Protein AF-A0A0Q9Y735-F1 (afdb_monomer_lite)

Foldseek 3Di:
DVVVVVVVVVVVVVVVVVVVVVVVVVVVVVVVVVQVVLVVVLVVLVPDDPPVVVSLVVCCVVFQQPQRHPAPDGSVRQVVLVADSNDQQRAPLPAGPCCCVPPQVANSNHQQRCPQPAGLVLCVVVVHRSNHHDDLVPQDWDWDDDPVQQKIDIDSRSCCVPPKDKDFDDDPVVCVLFVFQGTWIWIPPDFFKMKHFGDPPDPPQQQKFKWFQDVVVNATDTQPDWHDDDGIIIGTDGDGTTITIHRVVSRVQSVPWDWDKDDDDPVCCVPPNDQIEIEIEREDQAWDPDWDWDWDQDPPRGIYIYIYIYHHPVRVVVVVVVVVVVCVVPVPPPDDDDDPDPDDDD

Organism: NCBI:txid217031

Radius of gyration: 30.11 Å; chains: 1; bounding box: 88×63×69 Å

Sequence (346 aa):
MKKFLRVVGKIIFILFTVFVASSLLIVGGIWGYQKYKDYKLEKYLKALPEDPTISTDMTVKLHGDEKIGGQKMTIQEKVDAGLNPYVADTSGNGISDWDALHTYHTDPKKFSTADDGISDLAKIKEGLDPTKPLDKDAIEEFSIEDEKLDVAIHTNDLNAKYHSFIESYQQDELEAIYEPVREPVQFFNYTGEVELKLPEKVKNKKKLKAFYFDFDKEDFVEIKKQRVEDDAIFATINDSFPVFILDPNTYEKIEKYYYFRVSGFQFSRAVAGFDHKVFIFKRAWRDSDNFVEDKYEDEEYGITELSIGTIGPISAAFLDGVYALLDKIFAPLDGTEWNFTCSCLA

pLDDT: mean 73.53, std 20.87, range [25.62, 97.5]

Secondary structure (DSSP, 8-state):
-HHHHHHHHHHHHHHHHHHHHHHHHHHHHHHHHHHHHHHHHHHHHHTS-S-HHHHHHHHHHHHTT---TT-SS-HHHHHHTT--TT-S-SSSSS--HHHIIIII---TT-SSTTSSSS-HHHHHHTT--TTS---GGGSPPEEEEETTTTEEEEES-HHHHHH-EEEE---HHHHHHH--SS--EEEES--EEEEEEPPTT-TTGGG-EEEEEETTTTEEEE-SSEEEETTEEEEEE-SSPEEEEE-HHHHTTGGGEEEEEE---TTTHHHH--S-EEEEEEE-SS--S--EEEEEEETTTEEEEEEEEEE-HHHHHHHHHHHHHHHHHS---TT-----------

Structure (mmCIF, N/CA/C/O backbone):
data_AF-A0A0Q9Y735-F1
#
_entry.id   AF-A0A0Q9Y735-F1
#
loop_
_atom_site.group_PDB
_atom_site.id
_atom_site.type_symbol
_atom_site.label_atom_id
_atom_site.label_alt_id
_atom_site.label_comp_id
_atom_site.label_asym_id
_atom_site.label_entity_id
_atom_site.label_seq_id
_atom_site.pdbx_PDB_ins_code
_atom_site.Cartn_x
_atom_site.Cartn_y
_atom_site.Cartn_z
_atom_site.occupancy
_atom_site.B_iso_or_equiv
_atom_site.auth_seq_id
_atom_site.auth_comp_id
_atom_site.auth_asym_id
_atom_site.auth_atom_id
_atom_site.pdbx_PDB_model_num
ATOM 1 N N . MET A 1 1 ? 65.714 -12.355 15.220 1.00 60.28 1 MET A N 1
ATOM 2 C CA . MET A 1 1 ? 65.020 -12.810 13.992 1.00 60.28 1 MET A CA 1
ATOM 3 C C . MET A 1 1 ? 63.508 -13.009 14.185 1.00 60.28 1 MET A C 1
ATOM 5 O O . MET A 1 1 ? 62.763 -12.190 13.671 1.00 60.28 1 MET A O 1
ATOM 9 N N . LYS A 1 2 ? 63.013 -13.967 14.995 1.00 60.72 2 LYS A N 1
ATOM 10 C CA . LYS A 1 2 ? 61.552 -14.173 15.215 1.00 60.72 2 LYS A CA 1
ATOM 11 C C . LYS A 1 2 ? 60.788 -12.937 15.740 1.00 60.72 2 LYS A C 1
ATOM 13 O O . LYS A 1 2 ? 59.679 -12.670 15.296 1.00 60.72 2 LYS A O 1
ATOM 18 N N . LYS A 1 3 ? 61.391 -12.155 16.648 1.00 67.00 3 LYS A N 1
ATOM 19 C CA . LYS A 1 3 ? 60.803 -10.904 17.179 1.00 67.00 3 LYS A CA 1
ATOM 20 C C . LYS A 1 3 ? 60.707 -9.799 16.113 1.00 67.00 3 LYS A C 1
ATOM 22 O O . LYS A 1 3 ? 59.726 -9.073 16.088 1.00 67.00 3 LYS A O 1
ATOM 27 N N . PHE A 1 4 ? 61.685 -9.733 15.206 1.00 72.69 4 PHE A N 1
ATOM 28 C CA . PHE A 1 4 ? 61.724 -8.784 14.089 1.00 72.69 4 PHE A CA 1
ATOM 29 C C . PHE A 1 4 ? 60.668 -9.121 13.026 1.00 72.69 4 PHE A C 1
ATOM 31 O O . PHE A 1 4 ? 59.855 -8.267 12.694 1.00 72.69 4 PHE A O 1
ATOM 38 N N . LEU A 1 5 ? 60.581 -10.388 12.598 1.00 66.00 5 LEU A N 1
ATOM 39 C CA . LEU A 1 5 ? 59.534 -10.855 11.676 1.00 66.00 5 LEU A CA 1
ATOM 40 C C . LEU A 1 5 ? 58.114 -10.600 12.210 1.00 66.00 5 LEU A C 1
ATOM 42 O O . LEU A 1 5 ? 57.227 -10.236 11.447 1.00 66.00 5 LEU A O 1
ATOM 46 N N . ARG A 1 6 ? 57.896 -10.733 13.526 1.00 71.31 6 ARG A N 1
ATOM 47 C CA . ARG A 1 6 ? 56.590 -10.468 14.150 1.00 71.31 6 ARG A CA 1
ATOM 48 C C . ARG A 1 6 ? 56.224 -8.976 14.162 1.00 71.31 6 ARG A C 1
ATOM 50 O O . ARG A 1 6 ? 55.047 -8.648 14.070 1.00 71.31 6 ARG A O 1
ATOM 57 N N . VAL A 1 7 ? 57.208 -8.080 14.269 1.00 73.19 7 VAL A N 1
ATOM 58 C CA . VAL A 1 7 ? 56.992 -6.623 14.187 1.00 73.19 7 VAL A CA 1
ATOM 59 C C . VAL A 1 7 ? 56.722 -6.202 12.743 1.00 73.19 7 VAL A C 1
ATOM 61 O O . VAL A 1 7 ? 55.746 -5.503 12.493 1.00 73.19 7 VAL A O 1
ATOM 64 N N . VAL A 1 8 ? 57.513 -6.700 11.789 1.00 75.25 8 VAL A N 1
ATOM 65 C CA . VAL A 1 8 ? 57.314 -6.436 10.355 1.00 75.25 8 VAL A CA 1
ATOM 66 C C . VAL A 1 8 ? 55.953 -6.955 9.882 1.00 75.25 8 VAL A C 1
ATOM 68 O O . VAL A 1 8 ? 55.227 -6.228 9.214 1.00 75.25 8 VAL A O 1
ATOM 71 N N . GLY A 1 9 ? 55.547 -8.157 10.305 1.00 75.38 9 GLY A N 1
ATOM 72 C CA . GLY A 1 9 ? 54.224 -8.704 9.988 1.00 75.38 9 GLY A CA 1
ATOM 73 C C . GLY A 1 9 ? 53.065 -7.846 10.510 1.00 75.38 9 GLY A C 1
ATOM 74 O O . GLY A 1 9 ? 52.084 -7.658 9.797 1.00 75.38 9 GLY A O 1
ATOM 75 N N . LYS A 1 10 ? 53.187 -7.257 11.711 1.00 78.81 10 LYS A N 1
ATOM 76 C CA . LYS A 1 10 ? 52.184 -6.313 12.238 1.00 78.81 10 LYS A CA 1
ATOM 77 C C . LYS A 1 10 ? 52.121 -5.018 11.428 1.00 78.81 10 LYS A C 1
ATOM 79 O O . LYS A 1 10 ? 51.028 -4.534 11.173 1.00 78.81 10 LYS A O 1
ATOM 84 N N . ILE A 1 11 ? 53.267 -4.477 11.013 1.00 76.12 11 ILE A N 1
ATOM 85 C CA . ILE A 1 11 ? 53.323 -3.258 10.192 1.00 76.12 11 ILE A CA 1
ATOM 86 C C . ILE A 1 11 ? 52.683 -3.504 8.821 1.00 76.12 11 ILE A C 1
ATOM 88 O O . ILE A 1 11 ? 51.867 -2.700 8.384 1.00 76.12 11 ILE A O 1
ATOM 92 N N . ILE A 1 12 ? 52.990 -4.633 8.175 1.00 77.75 12 ILE A N 1
ATOM 93 C CA . ILE A 1 12 ? 52.383 -5.013 6.889 1.00 77.75 12 ILE A CA 1
ATOM 94 C C . ILE A 1 12 ? 50.872 -5.209 7.040 1.00 77.75 12 ILE A C 1
ATOM 96 O O . ILE A 1 12 ? 50.119 -4.728 6.201 1.00 77.75 12 ILE A O 1
ATOM 100 N N . PHE A 1 13 ? 50.417 -5.860 8.115 1.00 78.62 13 PHE A N 1
ATOM 101 C CA . PHE A 1 13 ? 48.987 -6.023 8.381 1.00 78.62 13 PHE A CA 1
ATOM 102 C C . PHE A 1 13 ? 48.282 -4.673 8.560 1.00 78.62 13 PHE A C 1
ATOM 104 O O . PHE A 1 13 ? 47.245 -4.448 7.946 1.00 78.62 13 PHE A O 1
ATOM 111 N N . ILE A 1 14 ? 48.872 -3.747 9.324 1.00 78.31 14 ILE A N 1
ATOM 112 C CA . ILE A 1 14 ? 48.328 -2.392 9.500 1.00 78.31 14 ILE A CA 1
ATOM 113 C C . ILE A 1 14 ? 48.271 -1.654 8.156 1.00 78.31 14 ILE A C 1
ATOM 115 O O . ILE A 1 14 ? 47.224 -1.118 7.798 1.00 78.31 14 ILE A O 1
ATOM 119 N N . LEU A 1 15 ? 49.353 -1.676 7.371 1.00 75.38 15 LEU A N 1
ATOM 120 C CA . LEU A 1 15 ? 49.383 -1.057 6.042 1.00 75.38 15 LEU A CA 1
ATOM 121 C C . LEU A 1 15 ? 48.336 -1.662 5.100 1.00 75.38 15 LEU A C 1
ATOM 123 O O . LEU A 1 15 ? 47.671 -0.920 4.383 1.00 75.38 15 LEU A O 1
ATOM 127 N N . PHE A 1 16 ? 48.137 -2.980 5.141 1.00 81.69 16 PHE A N 1
ATOM 128 C CA . PHE A 1 16 ? 47.098 -3.655 4.368 1.00 81.69 16 PHE A CA 1
ATOM 129 C C . PHE A 1 16 ? 45.696 -3.233 4.817 1.00 81.69 16 PHE A C 1
ATOM 131 O O . PHE A 1 16 ? 44.870 -2.893 3.977 1.00 81.69 16 PHE A O 1
ATOM 138 N N . THR A 1 17 ? 45.427 -3.164 6.126 1.00 81.25 17 THR A N 1
ATOM 139 C CA . THR A 1 17 ? 44.126 -2.691 6.632 1.00 81.25 17 THR A CA 1
ATOM 140 C C . THR A 1 17 ? 43.842 -1.239 6.251 1.00 81.25 17 THR A C 1
ATOM 142 O O . THR A 1 17 ? 42.726 -0.930 5.845 1.00 81.25 17 THR A O 1
ATOM 145 N N . VAL A 1 18 ? 44.851 -0.361 6.296 1.00 81.12 18 VAL A N 1
ATOM 146 C CA . VAL A 1 18 ? 44.727 1.035 5.850 1.00 81.12 18 VAL A CA 1
ATOM 147 C C . VAL A 1 18 ? 44.498 1.104 4.341 1.00 81.12 18 VAL A C 1
ATOM 149 O O . VAL A 1 18 ? 43.654 1.867 3.888 1.00 81.12 18 VAL A O 1
ATOM 152 N N . PHE A 1 19 ? 45.195 0.283 3.553 1.00 84.25 19 PHE A N 1
ATOM 153 C CA . PHE A 1 19 ? 44.998 0.213 2.106 1.00 84.25 19 PHE A CA 1
ATOM 154 C C . PHE A 1 19 ? 43.587 -0.265 1.733 1.00 84.25 19 PHE A C 1
ATOM 156 O O . PHE A 1 19 ? 42.948 0.334 0.868 1.00 84.25 19 PHE A O 1
ATOM 163 N N . VAL A 1 20 ? 43.074 -1.299 2.408 1.00 84.62 20 VAL A N 1
ATOM 164 C CA . VAL A 1 20 ? 41.703 -1.796 2.215 1.00 84.62 20 VAL A CA 1
ATOM 165 C C . VAL A 1 20 ? 40.682 -0.730 2.616 1.00 84.62 20 VAL A C 1
ATOM 167 O O . VAL A 1 20 ? 39.765 -0.462 1.845 1.00 84.62 20 VAL A O 1
ATOM 170 N N . ALA A 1 21 ? 40.865 -0.064 3.761 1.00 77.75 21 ALA A N 1
ATOM 171 C CA . ALA A 1 21 ? 39.979 1.012 4.206 1.00 77.75 21 ALA A CA 1
ATOM 172 C C . ALA A 1 21 ? 39.958 2.193 3.217 1.00 77.75 21 ALA A C 1
ATOM 174 O O . ALA A 1 21 ? 38.886 2.647 2.824 1.00 77.75 21 ALA A O 1
ATOM 175 N N . SER A 1 22 ? 41.125 2.641 2.746 1.00 76.88 22 SER A N 1
ATOM 176 C CA . SER A 1 22 ? 41.231 3.698 1.732 1.00 76.88 22 SER A CA 1
ATOM 177 C C . SER A 1 22 ? 40.606 3.287 0.398 1.00 76.88 22 SER A C 1
ATOM 179 O O . SER A 1 22 ? 39.926 4.091 -0.231 1.00 76.88 22 SER A O 1
ATOM 181 N N . SER A 1 23 ? 40.782 2.032 -0.022 1.00 80.69 23 SER A N 1
ATOM 182 C CA . SER A 1 23 ? 40.175 1.514 -1.255 1.00 80.69 23 SER A CA 1
ATOM 183 C C . SER A 1 23 ? 38.648 1.481 -1.159 1.00 80.69 23 SER A C 1
ATOM 185 O O . SER A 1 23 ? 37.971 1.900 -2.093 1.00 80.69 23 SER A O 1
ATOM 187 N N . LEU A 1 24 ? 38.098 1.055 -0.017 1.00 81.31 24 LEU A N 1
ATOM 188 C CA . LEU A 1 24 ? 36.654 1.071 0.234 1.00 81.31 24 LEU A CA 1
ATOM 189 C C . LEU A 1 24 ? 36.086 2.496 0.240 1.00 81.31 24 LEU A C 1
ATOM 191 O O . LEU A 1 24 ? 35.024 2.721 -0.334 1.00 81.31 24 LEU A O 1
ATOM 195 N N . LEU A 1 25 ? 36.804 3.465 0.818 1.00 77.44 25 LEU A N 1
ATOM 196 C CA . LEU A 1 25 ? 36.408 4.877 0.782 1.00 77.44 25 LEU A CA 1
ATOM 197 C C . LEU A 1 25 ? 36.407 5.445 -0.642 1.00 77.44 25 LEU A C 1
ATOM 199 O O . LEU A 1 25 ? 35.491 6.179 -1.002 1.00 77.44 25 LEU A O 1
ATOM 203 N N . ILE A 1 26 ? 37.394 5.086 -1.469 1.00 79.56 26 ILE A N 1
ATOM 204 C CA . ILE A 1 26 ? 37.458 5.521 -2.872 1.00 79.56 26 ILE A CA 1
ATOM 205 C C . ILE A 1 26 ? 36.304 4.916 -3.677 1.00 79.56 26 ILE A C 1
ATOM 207 O O . ILE A 1 26 ? 35.612 5.641 -4.387 1.00 79.56 26 ILE A O 1
ATOM 211 N N . VAL A 1 27 ? 36.059 3.610 -3.545 1.00 78.12 27 VAL A N 1
ATOM 212 C CA . VAL A 1 27 ? 34.952 2.932 -4.239 1.00 78.12 27 VAL A CA 1
ATOM 213 C C . VAL A 1 27 ? 33.602 3.497 -3.790 1.00 78.12 27 VAL A C 1
ATOM 215 O O . VAL A 1 27 ? 32.768 3.820 -4.634 1.00 78.12 27 VAL A O 1
ATOM 218 N N . GLY A 1 28 ? 33.410 3.697 -2.483 1.00 77.31 28 GLY A N 1
ATOM 219 C CA . GLY A 1 28 ? 32.212 4.337 -1.936 1.00 77.31 28 GLY A CA 1
ATOM 220 C C . GLY A 1 28 ? 32.032 5.774 -2.431 1.00 77.31 28 GLY A C 1
ATOM 221 O O . GLY A 1 28 ? 30.919 6.169 -2.769 1.00 77.31 28 GLY A O 1
ATOM 222 N N . GLY A 1 29 ? 33.123 6.536 -2.552 1.00 79.75 29 GLY A N 1
ATOM 223 C CA . GLY A 1 29 ? 33.117 7.894 -3.097 1.00 79.75 29 GLY A CA 1
ATOM 224 C C . GLY A 1 29 ? 32.738 7.947 -4.578 1.00 79.75 29 GLY A C 1
ATOM 225 O O . GLY A 1 29 ? 31.918 8.776 -4.962 1.00 79.75 29 GLY A O 1
ATOM 226 N N . ILE A 1 30 ? 33.273 7.041 -5.403 1.00 79.44 30 ILE A N 1
ATOM 227 C CA . ILE A 1 30 ? 32.915 6.931 -6.828 1.00 79.44 30 ILE A CA 1
ATOM 228 C C . ILE A 1 30 ? 31.435 6.562 -6.972 1.00 79.44 30 ILE A C 1
ATOM 230 O O . ILE A 1 30 ? 30.708 7.214 -7.721 1.00 79.44 30 ILE A O 1
ATOM 234 N N . TRP A 1 31 ? 30.973 5.562 -6.217 1.00 74.69 31 TRP A N 1
ATOM 235 C CA . TRP A 1 31 ? 29.586 5.104 -6.272 1.00 74.69 31 TRP A CA 1
ATOM 236 C C . TRP A 1 31 ? 28.601 6.180 -5.792 1.00 74.69 31 TRP A C 1
ATOM 238 O O . TRP A 1 31 ? 27.601 6.454 -6.455 1.00 74.69 31 TRP A O 1
ATOM 248 N N . GLY A 1 32 ? 28.922 6.861 -4.688 1.00 74.50 32 GLY A N 1
ATOM 249 C CA . GLY A 1 32 ? 28.133 7.979 -4.172 1.00 74.50 32 GLY A CA 1
ATOM 250 C C . GLY A 1 32 ? 28.102 9.177 -5.122 1.00 74.50 32 GLY A C 1
ATOM 251 O O . GLY A 1 32 ? 27.049 9.784 -5.314 1.00 74.50 32 GLY A O 1
ATOM 252 N N . TYR A 1 33 ? 29.226 9.492 -5.771 1.00 75.62 33 TYR A N 1
ATOM 253 C CA . TYR A 1 33 ? 29.295 10.564 -6.764 1.00 75.62 33 TYR A CA 1
ATOM 254 C C . TYR A 1 33 ? 28.440 10.264 -7.998 1.00 75.62 33 TYR A C 1
ATOM 256 O O . TYR A 1 33 ? 27.746 11.151 -8.494 1.00 75.62 33 TYR A O 1
ATOM 264 N N . GLN A 1 34 ? 28.447 9.016 -8.469 1.00 75.50 34 GLN A N 1
ATOM 265 C CA . GLN A 1 34 ? 27.619 8.604 -9.597 1.00 75.50 34 GLN A CA 1
ATOM 266 C C . GLN A 1 34 ? 26.129 8.716 -9.253 1.00 75.50 34 GLN A C 1
ATOM 268 O O . GLN A 1 34 ? 25.398 9.412 -9.951 1.00 75.50 34 GLN A O 1
ATOM 273 N N . LYS A 1 35 ? 25.723 8.208 -8.082 1.00 77.94 35 LYS A N 1
ATOM 274 C CA . LYS A 1 35 ? 24.350 8.353 -7.575 1.00 77.94 35 LYS A CA 1
ATOM 275 C C . LYS A 1 35 ? 23.916 9.821 -7.438 1.00 77.94 35 LYS A C 1
ATOM 277 O O . LYS A 1 35 ? 22.778 10.162 -7.745 1.00 77.94 35 LYS A O 1
ATOM 282 N N . TYR A 1 36 ? 24.819 10.703 -7.002 1.00 76.19 36 TYR A N 1
ATOM 283 C CA . TYR A 1 36 ? 24.553 12.142 -6.922 1.00 76.19 36 TYR A CA 1
ATOM 284 C C . TYR A 1 36 ? 24.338 12.780 -8.302 1.00 76.19 36 TYR A C 1
ATOM 286 O O . TYR A 1 36 ? 23.446 13.618 -8.458 1.00 76.19 36 TYR A O 1
ATOM 294 N N . LYS A 1 37 ? 25.138 12.399 -9.307 1.00 78.06 37 LYS A N 1
ATOM 295 C CA . LYS A 1 37 ? 24.962 12.890 -10.680 1.00 78.06 37 LYS A CA 1
ATOM 296 C C . LYS A 1 37 ? 23.617 12.464 -11.254 1.00 78.06 37 LYS A C 1
ATOM 298 O O . LYS A 1 37 ? 22.926 13.317 -11.806 1.00 78.06 37 LYS A O 1
ATOM 303 N N . ASP A 1 38 ? 23.241 11.205 -11.063 1.00 74.88 38 ASP A N 1
ATOM 304 C CA . ASP A 1 38 ? 21.985 10.673 -11.587 1.00 74.88 38 ASP A CA 1
ATOM 305 C C . ASP A 1 38 ? 20.775 11.365 -10.939 1.00 74.88 38 ASP A C 1
ATOM 307 O O . ASP A 1 38 ? 19.860 11.798 -11.635 1.00 74.88 38 ASP A O 1
ATOM 311 N N . TYR A 1 39 ? 20.821 11.584 -9.619 1.00 76.56 39 TYR A N 1
ATOM 312 C CA . TYR A 1 39 ? 19.806 12.361 -8.895 1.00 76.56 39 TYR A CA 1
ATOM 313 C C . TYR A 1 39 ? 19.687 13.801 -9.417 1.00 76.56 39 TYR A C 1
ATOM 315 O O . TYR A 1 39 ? 18.590 14.334 -9.595 1.00 76.56 39 TYR A O 1
ATOM 323 N N . LYS A 1 40 ? 20.824 14.459 -9.675 1.00 78.75 40 LYS A N 1
ATOM 324 C CA . LYS A 1 40 ? 20.834 15.831 -10.196 1.00 78.75 40 LYS A CA 1
ATOM 325 C C . LYS A 1 40 ? 20.264 15.901 -11.615 1.00 78.75 40 LYS A C 1
ATOM 327 O O . LYS A 1 40 ? 19.561 16.863 -11.921 1.00 78.75 40 LYS A O 1
ATOM 332 N N . LEU A 1 41 ? 20.564 14.907 -12.452 1.00 78.56 41 LEU A N 1
ATOM 333 C CA . LEU A 1 41 ? 20.017 14.782 -13.802 1.00 78.56 41 LEU A CA 1
ATOM 334 C C . LEU A 1 41 ? 18.496 14.608 -13.754 1.00 78.56 41 LEU A C 1
ATOM 336 O O . LEU A 1 41 ? 17.778 15.371 -14.389 1.00 78.56 41 LEU A O 1
ATOM 340 N N . GLU A 1 42 ? 18.002 13.684 -12.931 1.00 75.62 42 GLU A N 1
ATOM 341 C CA . GLU A 1 42 ? 16.565 13.452 -12.753 1.00 75.62 42 GLU A CA 1
ATOM 342 C C . GLU A 1 42 ? 15.828 14.729 -12.321 1.00 75.62 42 GLU A C 1
ATOM 344 O O . GLU A 1 42 ? 14.811 15.100 -12.909 1.00 75.62 42 GLU A O 1
ATOM 349 N N . LYS A 1 43 ? 16.374 15.452 -11.334 1.00 77.44 43 LYS A N 1
ATOM 350 C CA . LYS A 1 43 ? 15.796 16.714 -10.853 1.00 77.44 43 LYS A CA 1
ATOM 351 C C . LYS A 1 43 ? 15.773 17.800 -11.931 1.00 77.44 43 LYS A C 1
ATOM 353 O O . LYS A 1 43 ? 14.814 18.562 -11.996 1.00 77.44 43 LYS A O 1
ATOM 358 N N . TYR A 1 44 ? 16.825 17.897 -12.745 1.00 77.31 44 TYR A N 1
ATOM 359 C CA . TYR A 1 44 ? 16.888 18.860 -13.845 1.00 77.31 44 TYR A CA 1
ATOM 360 C C . TYR A 1 44 ? 15.818 18.571 -14.897 1.00 77.31 44 TYR A C 1
ATOM 362 O O . TYR A 1 44 ? 15.104 19.482 -15.307 1.00 77.31 44 TYR A O 1
ATOM 370 N N . LEU A 1 45 ? 15.672 17.306 -15.287 1.00 73.12 45 LEU A N 1
ATOM 371 C CA . LEU A 1 45 ? 14.733 16.928 -16.332 1.00 73.12 45 LEU A CA 1
ATOM 372 C C . LEU A 1 45 ? 13.267 17.074 -15.888 1.00 73.12 45 LEU A C 1
ATOM 374 O O . LEU A 1 45 ? 12.447 17.556 -16.663 1.00 73.12 45 LEU A O 1
ATOM 378 N N . LYS A 1 46 ? 12.953 16.777 -14.618 1.00 71.06 46 LYS A N 1
ATOM 379 C CA . LYS A 1 46 ? 11.629 17.045 -14.018 1.00 71.06 46 LYS A CA 1
ATOM 380 C C . LYS A 1 46 ? 11.262 18.533 -13.961 1.00 71.06 46 LYS A C 1
ATOM 382 O O . LYS A 1 46 ? 10.090 18.857 -13.831 1.00 71.06 46 LYS A O 1
ATOM 387 N N . ALA A 1 47 ? 12.246 19.431 -14.022 1.00 73.06 47 ALA A N 1
ATOM 388 C CA . ALA A 1 47 ? 12.030 20.876 -13.977 1.00 73.06 47 ALA A CA 1
ATOM 389 C C . ALA A 1 47 ? 11.829 21.511 -15.368 1.00 73.06 47 ALA A C 1
ATOM 391 O O . ALA A 1 47 ? 11.649 22.728 -15.457 1.00 73.06 47 ALA A O 1
ATOM 392 N N . LEU A 1 48 ? 11.904 20.729 -16.452 1.00 67.44 48 LEU A N 1
ATOM 393 C CA . LEU A 1 48 ? 11.666 21.236 -17.802 1.00 67.44 48 LEU A CA 1
ATOM 394 C C . LEU A 1 48 ? 10.175 21.575 -18.000 1.00 67.44 48 LEU A C 1
ATOM 396 O O . LEU A 1 48 ? 9.315 20.868 -17.480 1.00 67.44 48 LEU A O 1
ATOM 400 N N . PRO A 1 49 ? 9.855 22.658 -18.733 1.00 61.00 49 PRO A N 1
ATOM 401 C CA . PRO A 1 49 ? 8.478 23.096 -18.948 1.00 61.00 49 PRO A CA 1
ATOM 402 C C . PRO A 1 49 ? 7.631 22.029 -19.656 1.00 61.00 49 PRO A C 1
ATOM 404 O O . PRO A 1 49 ? 8.102 21.366 -20.578 1.00 61.00 49 PRO A O 1
ATOM 407 N N . GLU A 1 50 ? 6.364 21.930 -19.246 1.00 56.31 50 GLU A N 1
ATOM 408 C CA . GLU A 1 50 ? 5.393 20.878 -19.591 1.00 56.31 50 GLU A CA 1
ATOM 409 C C . GLU A 1 50 ? 4.910 20.862 -21.052 1.00 56.31 50 GLU A C 1
ATOM 411 O O . GLU A 1 50 ? 3.872 20.273 -21.330 1.00 56.31 50 GLU A O 1
ATOM 416 N N . ASP A 1 51 ? 5.611 21.476 -22.011 1.00 61.34 51 ASP A N 1
ATOM 417 C CA . ASP A 1 51 ? 5.334 21.155 -23.416 1.00 61.34 51 ASP A CA 1
ATOM 418 C C . ASP A 1 51 ? 5.895 19.747 -23.680 1.00 61.34 51 ASP A C 1
ATOM 420 O O . ASP A 1 51 ? 7.121 19.591 -23.773 1.00 61.34 51 ASP A O 1
ATOM 424 N N . PRO A 1 52 ? 5.047 18.703 -23.769 1.00 60.31 52 PRO A N 1
ATOM 425 C CA . PRO A 1 52 ? 5.511 17.320 -23.760 1.00 60.31 52 PRO A CA 1
ATOM 426 C C . PRO A 1 52 ? 6.230 16.957 -25.061 1.00 60.31 52 PRO A C 1
ATOM 428 O O . PRO A 1 52 ? 7.004 16.005 -25.089 1.00 60.31 52 PRO A O 1
ATOM 431 N N . THR A 1 53 ? 6.011 17.717 -26.134 1.00 60.94 53 THR A N 1
ATOM 432 C CA . THR A 1 53 ? 6.649 17.491 -27.433 1.00 60.94 53 THR A CA 1
ATOM 433 C C . THR A 1 53 ? 8.004 18.179 -27.526 1.00 60.94 53 THR A C 1
ATOM 435 O O . THR A 1 53 ? 8.997 17.546 -27.875 1.00 60.94 53 THR A O 1
ATOM 438 N N . ILE A 1 54 ? 8.088 19.453 -27.137 1.00 61.91 54 ILE A N 1
ATOM 439 C CA . ILE A 1 54 ? 9.333 20.227 -27.254 1.00 61.91 54 ILE A CA 1
ATOM 440 C C . ILE A 1 54 ? 10.353 19.802 -26.186 1.00 61.91 54 ILE A C 1
ATOM 442 O O . ILE A 1 54 ? 11.552 19.718 -26.472 1.00 61.91 54 ILE A O 1
ATOM 446 N N . SER A 1 55 ? 9.897 19.512 -24.963 1.00 70.50 55 SER A N 1
ATOM 447 C CA . SER A 1 55 ? 10.778 19.073 -23.873 1.00 70.50 55 SER A CA 1
ATOM 448 C C . SER A 1 55 ? 11.356 17.682 -24.129 1.00 70.50 55 SER A C 1
ATOM 450 O O . SER A 1 55 ? 12.550 17.476 -23.903 1.00 70.50 55 SER A O 1
ATOM 452 N N . THR A 1 56 ? 10.556 16.754 -24.663 1.00 71.25 56 THR A N 1
ATOM 453 C CA . THR A 1 56 ? 10.994 15.382 -24.946 1.00 71.25 56 THR A CA 1
ATOM 454 C C . THR A 1 56 ? 11.992 15.359 -26.098 1.00 71.25 56 THR A C 1
ATOM 456 O O . THR A 1 56 ? 13.073 14.799 -25.934 1.00 71.25 56 THR A O 1
ATOM 459 N N . ASP A 1 57 ? 11.718 16.057 -27.204 1.00 77.19 57 ASP A N 1
ATOM 460 C CA . ASP A 1 57 ? 12.644 16.141 -28.343 1.00 77.19 57 ASP A CA 1
ATOM 461 C C . ASP A 1 57 ? 13.986 16.780 -27.955 1.00 77.19 57 ASP A C 1
ATOM 463 O O . ASP A 1 57 ? 15.057 16.322 -28.367 1.00 77.19 57 ASP A O 1
ATOM 467 N N . MET A 1 58 ? 13.959 17.834 -27.131 1.00 78.88 58 MET A N 1
ATOM 468 C CA . MET A 1 58 ? 15.181 18.473 -26.641 1.00 78.88 58 MET A CA 1
ATOM 469 C C . MET A 1 58 ? 15.948 17.568 -25.671 1.00 78.88 58 MET A C 1
ATOM 471 O O . MET A 1 58 ? 17.174 17.474 -25.764 1.00 78.88 58 MET A O 1
ATOM 475 N N . THR A 1 59 ? 15.239 16.881 -24.775 1.00 79.50 59 THR A N 1
ATOM 476 C CA . THR A 1 59 ? 15.824 15.931 -23.818 1.00 79.50 59 THR A CA 1
ATOM 477 C C . THR A 1 59 ? 16.482 14.764 -24.534 1.00 79.50 59 THR A C 1
ATOM 479 O O . THR A 1 59 ? 17.627 14.433 -24.244 1.00 79.50 59 THR A O 1
ATOM 482 N N . VAL A 1 60 ? 15.808 14.197 -25.529 1.00 85.25 60 VAL A N 1
ATOM 483 C CA . VAL A 1 60 ? 16.348 13.140 -26.382 1.00 85.25 60 VAL A CA 1
ATOM 484 C C . VAL A 1 60 ? 17.581 13.629 -27.143 1.00 85.25 60 VAL A C 1
ATOM 486 O O . VAL A 1 60 ? 18.612 12.960 -27.160 1.00 85.25 60 VAL A O 1
ATOM 489 N N . LYS A 1 61 ? 17.534 14.834 -27.717 1.00 87.00 61 LYS A N 1
ATOM 490 C CA . LYS A 1 61 ? 18.670 15.389 -28.464 1.00 87.00 61 LYS A CA 1
ATOM 491 C C . LYS A 1 61 ? 19.914 15.621 -27.600 1.00 87.00 61 LYS A C 1
ATOM 493 O O . LYS A 1 61 ? 21.027 15.514 -28.109 1.00 87.00 61 LYS A O 1
ATOM 498 N N . LEU A 1 62 ? 19.737 16.008 -26.337 1.00 85.44 62 LEU A N 1
ATOM 499 C CA . LEU A 1 62 ? 20.843 16.333 -25.431 1.00 85.44 62 LEU A CA 1
ATOM 500 C C . LEU A 1 62 ? 21.323 15.130 -24.609 1.00 85.44 62 LEU A C 1
ATOM 502 O O . LEU A 1 62 ? 22.515 15.039 -24.331 1.00 85.44 62 LEU A O 1
ATOM 506 N N . HIS A 1 63 ? 20.411 14.229 -24.238 1.00 85.81 63 HIS A N 1
ATOM 507 C CA . HIS A 1 63 ? 20.635 13.169 -23.250 1.00 85.81 63 HIS A CA 1
ATOM 508 C C . HIS A 1 63 ? 20.086 11.799 -23.684 1.00 85.81 63 HIS A C 1
ATOM 510 O O . HIS A 1 63 ? 19.965 10.906 -22.853 1.00 85.81 63 HIS A O 1
ATOM 516 N N . GLY A 1 64 ? 19.755 11.594 -24.962 1.00 86.19 64 GLY A N 1
ATOM 517 C CA . GLY A 1 64 ? 19.100 10.374 -25.454 1.00 86.19 64 GLY A CA 1
ATOM 518 C C . GLY A 1 64 ? 19.796 9.068 -25.062 1.00 86.19 64 GLY A C 1
ATOM 519 O O . GLY A 1 64 ? 19.116 8.127 -24.665 1.00 86.19 64 GLY A O 1
ATOM 520 N N . ASP A 1 65 ? 21.132 9.039 -25.088 1.00 90.62 65 ASP A N 1
ATOM 521 C CA . ASP A 1 65 ? 21.942 7.861 -24.736 1.00 90.62 65 ASP A CA 1
ATOM 522 C C . ASP A 1 65 ? 22.146 7.681 -23.217 1.00 90.62 65 ASP A C 1
ATOM 524 O O . ASP A 1 65 ? 22.704 6.675 -22.766 1.00 90.62 65 ASP A O 1
ATOM 528 N N . GLU A 1 66 ? 21.738 8.660 -22.404 1.00 87.75 66 GLU A N 1
ATOM 529 C CA . GLU A 1 66 ? 21.881 8.607 -20.951 1.00 87.75 66 GLU A CA 1
ATOM 530 C C . GLU A 1 66 ? 20.771 7.764 -20.312 1.00 87.75 66 GLU A C 1
ATOM 532 O O . GLU A 1 66 ? 19.658 7.639 -20.825 1.00 87.75 66 GLU A O 1
ATOM 537 N N . LYS A 1 67 ? 21.083 7.178 -19.153 1.00 87.94 67 LYS A N 1
ATOM 538 C CA . LYS A 1 67 ? 20.126 6.457 -18.308 1.00 87.94 67 LYS A CA 1
ATOM 539 C C . LYS A 1 67 ? 19.844 7.301 -17.079 1.00 87.94 67 LYS A C 1
ATOM 541 O O . LYS A 1 67 ? 20.771 7.833 -16.472 1.00 87.94 67 LYS A O 1
ATOM 546 N N . ILE A 1 68 ? 18.574 7.420 -16.709 1.00 81.50 68 ILE A N 1
ATOM 547 C CA . ILE A 1 68 ? 18.172 8.221 -15.552 1.00 81.50 68 ILE A CA 1
ATOM 548 C C . ILE A 1 68 ? 18.175 7.332 -14.310 1.00 81.50 68 ILE A C 1
ATOM 550 O O . ILE A 1 68 ? 17.422 6.360 -14.231 1.00 81.50 68 ILE A O 1
ATOM 554 N N . GLY A 1 69 ? 18.998 7.666 -13.315 1.00 80.75 69 GLY A N 1
ATOM 555 C CA . GLY A 1 69 ? 19.087 6.875 -12.087 1.00 80.75 69 GLY A CA 1
ATOM 556 C C . GLY A 1 69 ? 19.691 5.489 -12.323 1.00 80.75 69 GLY A C 1
ATOM 557 O O . GLY A 1 69 ? 20.521 5.277 -13.201 1.00 80.75 69 GLY A O 1
ATOM 558 N N . GLY A 1 70 ? 19.223 4.509 -11.549 1.00 77.56 70 GLY A N 1
ATOM 559 C CA . GLY A 1 70 ? 19.603 3.099 -11.700 1.00 77.56 70 GLY A CA 1
ATOM 560 C C . GLY A 1 70 ? 18.858 2.349 -12.812 1.00 77.56 70 GLY A C 1
ATOM 561 O O . GLY A 1 70 ? 18.837 1.119 -12.797 1.00 77.56 70 GLY A O 1
ATOM 562 N N . GLN A 1 71 ? 18.192 3.054 -13.730 1.00 85.81 71 GLN A N 1
ATOM 563 C CA . GLN A 1 71 ? 17.379 2.430 -14.771 1.00 85.81 71 GLN A CA 1
ATOM 564 C C . GLN A 1 71 ? 18.235 1.714 -15.825 1.00 85.81 71 GLN A C 1
ATOM 566 O O . GLN A 1 71 ? 19.370 2.094 -16.115 1.00 85.81 71 GLN A O 1
ATOM 571 N N . LYS A 1 72 ? 17.672 0.656 -16.421 1.00 90.62 72 LYS A N 1
ATOM 572 C CA . LYS A 1 72 ? 18.349 -0.139 -17.457 1.00 90.62 72 LYS A CA 1
ATOM 573 C C . LYS A 1 72 ? 18.190 0.442 -18.866 1.00 90.62 72 LYS A C 1
ATOM 575 O O . LYS A 1 72 ? 19.105 0.246 -19.668 1.00 90.62 72 LYS A O 1
ATOM 580 N N . MET A 1 73 ? 17.087 1.143 -19.142 1.00 91.38 73 MET A N 1
ATOM 581 C CA . MET A 1 73 ? 16.807 1.796 -20.429 1.00 91.38 73 MET A CA 1
ATOM 582 C C . MET A 1 73 ? 17.399 3.204 -20.486 1.00 91.38 73 MET A C 1
ATOM 584 O O . MET A 1 73 ? 17.476 3.900 -19.471 1.00 91.38 73 MET A O 1
ATOM 588 N N . THR A 1 74 ? 17.799 3.606 -21.684 1.00 92.31 74 THR A N 1
ATOM 589 C CA . THR A 1 74 ? 18.154 4.982 -22.035 1.00 92.31 74 THR A CA 1
ATOM 590 C C . THR A 1 74 ? 16.905 5.842 -22.230 1.00 92.31 74 THR A C 1
ATOM 592 O O . THR A 1 74 ? 15.793 5.331 -22.401 1.00 92.31 74 THR A O 1
ATOM 595 N N . ILE A 1 75 ? 17.084 7.162 -22.208 1.00 89.56 75 ILE A N 1
ATOM 596 C CA . ILE A 1 75 ? 16.007 8.122 -22.477 1.00 89.56 75 ILE A CA 1
ATOM 597 C C . ILE A 1 75 ? 15.404 7.884 -23.867 1.00 89.56 75 ILE A C 1
ATOM 599 O O . ILE A 1 75 ? 14.181 7.834 -23.993 1.00 89.56 75 ILE A O 1
ATOM 603 N N . GLN A 1 76 ? 16.242 7.695 -24.891 1.00 92.00 76 GLN A N 1
ATOM 604 C CA . GLN A 1 76 ? 15.790 7.448 -26.261 1.00 92.00 76 GLN A CA 1
ATOM 605 C C . GLN A 1 76 ? 14.945 6.173 -26.353 1.00 92.00 76 GLN A C 1
ATOM 607 O O . GLN A 1 76 ? 13.838 6.224 -26.878 1.00 92.00 76 GLN A O 1
ATOM 612 N N . GLU A 1 77 ? 15.413 5.052 -25.787 1.00 93.00 77 GLU A N 1
ATOM 613 C CA . GLU A 1 77 ? 14.675 3.776 -25.817 1.00 93.00 77 GLU A CA 1
ATOM 614 C C . GLU A 1 77 ? 13.280 3.899 -25.191 1.00 93.00 77 GLU A C 1
ATOM 616 O O . GLU A 1 77 ? 12.317 3.314 -25.688 1.00 93.00 77 GLU A O 1
ATOM 621 N N . LYS A 1 78 ? 13.150 4.671 -24.105 1.00 91.31 78 LYS A N 1
ATOM 622 C CA . LYS A 1 78 ? 11.851 4.910 -23.468 1.00 91.31 78 LYS A CA 1
ATOM 623 C C . LYS A 1 78 ? 10.938 5.762 -24.331 1.00 91.31 78 LYS A C 1
ATOM 625 O O . LYS A 1 78 ? 9.777 5.403 -24.508 1.00 91.31 78 LYS A O 1
ATOM 630 N N . VAL A 1 79 ? 11.452 6.853 -24.891 1.00 90.06 79 VAL A N 1
ATOM 631 C CA . VAL A 1 79 ? 10.666 7.733 -25.765 1.00 90.06 79 VAL A CA 1
ATOM 632 C C . VAL A 1 79 ? 10.224 6.998 -27.033 1.00 90.06 79 VAL A C 1
ATOM 634 O O . VAL A 1 79 ? 9.063 7.118 -27.418 1.00 90.06 79 VAL A O 1
ATOM 637 N N . ASP A 1 80 ? 11.082 6.160 -27.618 1.00 90.62 80 ASP A N 1
ATOM 638 C CA . ASP A 1 80 ? 10.751 5.335 -28.789 1.00 90.62 80 ASP A CA 1
ATOM 639 C C . ASP A 1 80 ? 9.661 4.298 -28.481 1.00 90.62 80 ASP A C 1
ATOM 641 O O . ASP A 1 80 ? 8.790 4.033 -29.311 1.00 90.62 80 ASP A O 1
ATOM 645 N N . ALA A 1 81 ? 9.652 3.752 -27.261 1.00 88.38 81 ALA A N 1
ATOM 646 C CA . ALA A 1 81 ? 8.568 2.908 -26.754 1.00 88.38 81 ALA A CA 1
ATOM 647 C C . ALA A 1 81 ? 7.313 3.717 -26.338 1.00 88.38 81 ALA A C 1
ATOM 649 O O . ALA A 1 81 ? 6.273 3.152 -25.977 1.00 88.38 81 ALA A O 1
ATOM 650 N N . GLY A 1 82 ? 7.371 5.051 -26.390 1.00 89.31 82 GLY A N 1
ATOM 651 C CA . GLY A 1 82 ? 6.334 5.974 -25.928 1.00 89.31 82 GLY A CA 1
ATOM 652 C C . GLY A 1 82 ? 6.078 5.894 -24.421 1.00 89.31 82 GLY A C 1
ATOM 653 O O . GLY A 1 82 ? 4.928 6.021 -23.997 1.00 89.31 82 GLY A O 1
ATOM 654 N N . LEU A 1 83 ? 7.114 5.588 -23.644 1.00 89.75 83 LEU A N 1
ATOM 655 C CA . LEU A 1 83 ? 7.122 5.499 -22.186 1.00 89.75 83 LEU A CA 1
ATOM 656 C C . LEU A 1 83 ? 7.634 6.792 -21.563 1.00 89.75 83 LEU A C 1
ATOM 658 O O . LEU A 1 83 ? 8.281 7.606 -22.223 1.00 89.75 83 LEU A O 1
ATOM 662 N N . ASN A 1 84 ? 7.370 6.968 -20.270 1.00 85.88 84 ASN A N 1
ATOM 663 C CA . ASN A 1 84 ? 7.879 8.122 -19.547 1.00 85.88 84 ASN A CA 1
ATOM 664 C C . ASN A 1 84 ? 9.362 7.896 -19.182 1.00 85.88 84 ASN A C 1
ATOM 666 O O . ASN A 1 84 ? 9.656 7.003 -18.383 1.00 85.88 84 ASN A O 1
ATOM 670 N N . PRO A 1 85 ? 10.316 8.699 -19.700 1.00 85.56 85 PRO A N 1
ATOM 671 C CA . PRO A 1 85 ? 11.737 8.521 -19.396 1.00 85.56 85 PRO A CA 1
ATOM 672 C C . PRO A 1 85 ? 12.068 8.695 -17.902 1.00 85.56 85 PRO A C 1
ATOM 674 O O . PRO A 1 85 ? 13.057 8.146 -17.414 1.00 85.56 85 PRO A O 1
ATOM 677 N N . TYR A 1 86 ? 11.231 9.418 -17.155 1.00 82.94 86 TYR A N 1
ATOM 678 C CA . TYR A 1 86 ? 11.472 9.788 -15.757 1.00 82.94 86 TYR A CA 1
ATOM 679 C C . TYR A 1 86 ? 10.945 8.787 -14.734 1.00 82.94 86 TYR A C 1
ATOM 681 O O . TYR A 1 86 ? 11.212 8.945 -13.543 1.00 82.94 86 TYR A O 1
ATOM 689 N N . VAL A 1 87 ? 10.198 7.776 -15.171 1.00 85.81 87 VAL A N 1
ATOM 690 C CA . VAL A 1 87 ? 9.572 6.786 -14.292 1.00 85.81 87 VAL A CA 1
ATOM 691 C C . VAL A 1 87 ? 10.134 5.419 -14.646 1.00 85.81 87 VAL A C 1
ATOM 693 O O . VAL A 1 87 ? 10.227 5.099 -15.820 1.00 85.81 87 VAL A O 1
ATOM 696 N N . ALA A 1 88 ? 10.559 4.622 -13.664 1.00 89.38 88 ALA A N 1
ATOM 697 C CA . ALA A 1 88 ? 11.160 3.310 -13.926 1.00 89.38 88 ALA A CA 1
ATOM 698 C C . ALA A 1 88 ? 10.133 2.230 -14.324 1.00 89.38 88 ALA A C 1
ATOM 700 O O . ALA A 1 88 ? 10.483 1.320 -15.075 1.00 89.38 88 ALA A O 1
ATOM 701 N N . ASP A 1 89 ? 8.906 2.352 -13.822 1.00 92.88 89 ASP A N 1
ATOM 702 C CA . ASP A 1 89 ? 7.735 1.520 -14.111 1.00 92.88 89 ASP A CA 1
ATOM 703 C C . ASP A 1 89 ? 6.584 2.459 -14.483 1.00 92.88 89 ASP A C 1
ATOM 705 O O . ASP A 1 89 ? 6.006 3.123 -13.621 1.00 92.88 89 ASP A O 1
ATOM 709 N N . THR A 1 90 ? 6.309 2.567 -15.779 1.00 92.81 90 THR A N 1
ATOM 710 C CA . THR A 1 90 ? 5.303 3.487 -16.318 1.00 92.81 90 THR A CA 1
ATOM 711 C C . THR A 1 90 ? 3.882 3.069 -15.927 1.00 92.81 90 THR A C 1
ATOM 713 O O . THR A 1 90 ? 3.015 3.929 -15.779 1.00 92.81 90 THR A O 1
ATOM 716 N N . SER A 1 91 ? 3.635 1.770 -15.745 1.00 92.88 91 SER A N 1
ATOM 717 C CA . SER A 1 91 ? 2.313 1.224 -15.416 1.00 92.88 91 SER A CA 1
ATOM 718 C C . SER A 1 91 ? 1.980 1.260 -13.922 1.00 92.88 91 SER A C 1
ATOM 720 O O . SER A 1 91 ? 0.805 1.221 -13.556 1.00 92.88 91 SER A O 1
ATOM 722 N N . GLY A 1 92 ? 3.003 1.302 -13.065 1.00 92.19 92 GLY A N 1
ATOM 723 C CA . GLY A 1 92 ? 2.864 1.199 -11.615 1.00 92.19 92 GLY A CA 1
ATOM 724 C C . GLY A 1 92 ? 2.473 -0.199 -11.122 1.00 92.19 92 GLY A C 1
ATOM 725 O O . GLY A 1 92 ? 1.967 -0.322 -10.010 1.00 92.19 92 GLY A O 1
ATOM 726 N N . ASN A 1 93 ? 2.658 -1.252 -11.926 1.00 92.50 93 ASN A N 1
ATOM 727 C CA . ASN A 1 93 ? 2.343 -2.630 -11.533 1.00 92.50 93 ASN A CA 1
ATOM 728 C C . ASN A 1 93 ? 3.502 -3.360 -10.836 1.00 92.50 93 ASN A C 1
ATOM 730 O O . ASN A 1 93 ? 3.395 -4.554 -10.564 1.00 92.50 93 ASN A O 1
ATOM 734 N N . GLY A 1 94 ? 4.611 -2.673 -10.568 1.00 92.50 94 GLY A N 1
ATOM 735 C CA . GLY A 1 94 ? 5.800 -3.196 -9.904 1.00 92.50 94 GLY A CA 1
ATOM 736 C C . GLY A 1 94 ? 6.780 -3.935 -10.823 1.00 92.50 94 GLY A C 1
ATOM 737 O O . GLY A 1 94 ? 7.738 -4.533 -10.324 1.00 92.50 94 GLY A O 1
ATOM 738 N N . ILE A 1 95 ? 6.589 -3.896 -12.147 1.00 94.94 95 ILE A N 1
ATOM 739 C CA . ILE A 1 95 ? 7.551 -4.386 -13.145 1.00 94.94 95 ILE A CA 1
ATOM 740 C C . ILE A 1 95 ? 8.230 -3.188 -13.806 1.00 94.94 95 ILE A C 1
ATOM 742 O O . ILE A 1 95 ? 7.574 -2.295 -14.324 1.00 94.94 95 ILE A O 1
ATOM 746 N N . SER A 1 96 ? 9.567 -3.175 -13.839 1.00 95.19 96 SER A N 1
ATOM 747 C CA . SER A 1 96 ? 10.277 -2.112 -14.557 1.00 95.19 96 SER A CA 1
ATOM 748 C C . SER A 1 96 ? 9.968 -2.155 -16.056 1.00 95.19 96 SER A C 1
ATOM 750 O O . SER A 1 96 ? 9.874 -3.238 -16.632 1.00 95.19 96 SER A O 1
ATOM 752 N N . ASP A 1 97 ? 9.919 -0.996 -16.715 1.00 95.56 97 ASP A N 1
ATOM 753 C CA . ASP A 1 97 ? 9.671 -0.893 -18.162 1.00 95.56 97 ASP A CA 1
ATOM 754 C C . ASP A 1 97 ? 10.600 -1.805 -18.983 1.00 95.56 97 ASP A C 1
ATOM 756 O O . ASP A 1 97 ? 10.200 -2.415 -19.975 1.00 95.56 97 ASP A O 1
ATOM 760 N N . TRP A 1 98 ? 11.853 -1.938 -18.533 1.00 95.00 98 TRP A N 1
ATOM 761 C CA . TRP A 1 98 ? 12.833 -2.815 -19.164 1.00 95.00 98 TRP A CA 1
ATOM 762 C C . TRP A 1 98 ? 12.460 -4.292 -19.011 1.00 95.00 98 TRP A C 1
ATOM 764 O O . TRP A 1 98 ? 12.525 -5.042 -19.982 1.00 95.00 98 TRP A O 1
ATOM 774 N N . ASP A 1 99 ? 12.090 -4.727 -17.801 1.00 95.94 99 ASP A N 1
ATOM 775 C CA . ASP A 1 99 ? 11.731 -6.126 -17.554 1.00 95.94 99 ASP A CA 1
ATOM 776 C C . ASP A 1 99 ? 10.394 -6.475 -18.228 1.00 95.94 99 ASP A C 1
ATOM 778 O O . ASP A 1 99 ? 10.258 -7.581 -18.752 1.00 95.94 99 ASP A O 1
ATOM 782 N N . ALA A 1 100 ? 9.446 -5.536 -18.295 1.00 96.31 100 ALA A N 1
ATOM 783 C CA . ALA A 1 100 ? 8.196 -5.703 -19.031 1.00 96.31 100 ALA A CA 1
ATOM 784 C C . ALA A 1 100 ? 8.465 -6.008 -20.514 1.00 96.31 100 ALA A C 1
ATOM 786 O O . ALA A 1 100 ? 7.998 -7.019 -21.032 1.00 96.31 100 ALA A O 1
ATOM 787 N N . LEU A 1 101 ? 9.313 -5.217 -21.180 1.00 95.25 101 LEU A N 1
ATOM 788 C CA . LEU A 1 101 ? 9.623 -5.402 -22.603 1.00 95.25 101 LEU A CA 1
ATOM 789 C C . LEU A 1 101 ? 10.529 -6.611 -22.887 1.00 95.25 101 LEU A C 1
ATOM 791 O O . LEU A 1 101 ? 10.285 -7.367 -23.833 1.00 95.25 101 LEU A O 1
ATOM 795 N N . HIS A 1 102 ? 11.594 -6.789 -22.100 1.00 94.44 102 HIS A N 1
ATOM 796 C CA . HIS A 1 102 ? 12.678 -7.723 -22.428 1.00 94.44 102 HIS A CA 1
ATOM 797 C C . HIS A 1 102 ? 12.622 -9.061 -21.693 1.00 94.44 102 HIS A C 1
ATOM 799 O O . HIS A 1 102 ? 13.202 -10.027 -22.188 1.00 94.44 102 HIS A O 1
ATOM 805 N N . THR A 1 103 ? 11.960 -9.125 -20.537 1.00 94.88 103 THR A N 1
ATOM 806 C CA . THR A 1 103 ? 11.918 -10.337 -19.706 1.00 94.88 103 THR A CA 1
ATOM 807 C C . THR A 1 103 ? 10.551 -11.006 -19.770 1.00 94.88 103 THR A C 1
ATOM 809 O O . THR A 1 103 ? 10.474 -12.211 -19.997 1.00 94.88 103 THR A O 1
ATOM 812 N N . TYR A 1 104 ? 9.480 -10.238 -19.571 1.00 95.00 104 TYR A N 1
ATOM 813 C CA . TYR A 1 104 ? 8.125 -10.775 -19.423 1.00 95.00 104 TYR A CA 1
ATOM 814 C C . TYR A 1 104 ? 7.247 -10.592 -20.663 1.00 95.00 104 TYR A C 1
ATOM 816 O O . TYR A 1 104 ? 6.204 -11.231 -20.762 1.00 95.00 104 TYR A O 1
ATOM 824 N N . HIS A 1 105 ? 7.690 -9.772 -21.621 1.00 95.12 105 HIS A N 1
ATOM 825 C CA . HIS A 1 105 ? 6.975 -9.451 -22.859 1.00 95.12 105 HIS A CA 1
ATOM 826 C C . HIS A 1 105 ? 5.532 -8.970 -22.618 1.00 95.12 105 HIS A C 1
ATOM 828 O O . HIS A 1 105 ? 4.608 -9.338 -23.345 1.00 95.12 105 HIS A O 1
ATOM 834 N N . THR A 1 106 ? 5.358 -8.146 -21.587 1.00 96.50 106 THR A N 1
ATOM 835 C CA . THR A 1 106 ? 4.106 -7.477 -21.222 1.00 96.50 106 THR A CA 1
ATOM 836 C C . THR A 1 106 ? 4.071 -6.051 -21.770 1.00 96.50 106 THR A C 1
ATOM 838 O O . THR A 1 106 ? 5.092 -5.526 -22.221 1.00 96.50 106 THR A O 1
ATOM 841 N N . ASP A 1 107 ? 2.897 -5.418 -21.770 1.00 95.81 107 ASP A N 1
ATOM 842 C CA . ASP A 1 107 ? 2.758 -4.014 -22.153 1.00 95.81 107 ASP A CA 1
ATOM 843 C C . ASP A 1 107 ? 3.196 -3.107 -20.982 1.00 95.81 107 ASP A C 1
ATOM 845 O O . ASP A 1 107 ? 2.474 -3.012 -19.988 1.00 95.81 107 ASP A O 1
ATOM 849 N N . PRO A 1 108 ? 4.338 -2.395 -21.079 1.00 95.75 108 PRO A N 1
ATOM 850 C CA . PRO A 1 108 ? 4.846 -1.525 -20.009 1.00 95.75 108 PRO A CA 1
ATOM 851 C C . PRO A 1 108 ? 3.930 -0.338 -19.661 1.00 95.75 108 PRO A C 1
ATOM 853 O O . PRO A 1 108 ? 4.181 0.364 -18.684 1.00 95.75 108 PRO A O 1
ATOM 856 N N . LYS A 1 109 ? 2.884 -0.067 -20.454 1.00 95.25 109 LYS A N 1
ATOM 857 C CA . LYS A 1 109 ? 1.912 1.009 -20.191 1.00 95.25 109 LYS A CA 1
ATOM 858 C C . LYS A 1 109 ? 0.663 0.519 -19.479 1.00 95.25 109 LYS A C 1
ATOM 860 O O . LYS A 1 109 ? -0.150 1.341 -19.057 1.00 95.25 109 LYS A O 1
ATOM 865 N N . LYS A 1 110 ? 0.474 -0.796 -19.377 1.00 96.69 110 LYS A N 1
ATOM 866 C CA . LYS A 1 110 ? -0.727 -1.385 -18.800 1.00 96.69 110 LYS A CA 1
ATOM 867 C C . LYS A 1 110 ? -0.419 -2.009 -17.458 1.00 96.69 110 LYS A C 1
ATOM 869 O O . LYS A 1 110 ? 0.493 -2.811 -17.318 1.00 96.69 110 LYS A O 1
ATOM 874 N N . PHE A 1 111 ? -1.260 -1.694 -16.479 1.00 95.50 111 PHE A N 1
ATOM 875 C CA . PHE A 1 111 ? -1.210 -2.379 -15.194 1.00 95.50 111 PHE A CA 1
ATOM 876 C C . PHE A 1 111 ? -1.470 -3.891 -15.357 1.00 95.50 111 PHE A C 1
ATOM 878 O O . PHE A 1 111 ? -0.794 -4.709 -14.734 1.00 95.50 111 PHE A O 1
ATOM 885 N N . SER A 1 112 ? -2.409 -4.240 -16.246 1.00 97.06 112 SER A N 1
ATOM 886 C CA . SER A 1 112 ? -2.784 -5.599 -16.652 1.00 97.06 112 SER A CA 1
ATOM 887 C C . SER A 1 112 ? -2.731 -5.703 -18.177 1.00 97.06 112 SER A C 1
ATOM 889 O O . SER A 1 112 ? -3.555 -5.099 -18.865 1.00 97.06 112 SER A O 1
ATOM 891 N N . THR A 1 113 ? -1.778 -6.457 -18.725 1.00 97.12 113 THR A N 1
ATOM 892 C CA . THR A 1 113 ? -1.611 -6.605 -20.182 1.00 97.12 113 THR A CA 1
ATOM 893 C C . THR A 1 113 ? -2.806 -7.301 -20.833 1.00 97.12 113 THR A C 1
ATOM 895 O O . THR A 1 113 ? -3.186 -6.961 -21.953 1.00 97.12 113 THR A O 1
ATOM 898 N N . ALA A 1 114 ? -3.419 -8.255 -20.127 1.00 96.38 114 ALA A N 1
ATOM 899 C CA . ALA A 1 114 ? -4.573 -9.013 -20.608 1.00 96.38 114 ALA A CA 1
ATOM 900 C C . ALA A 1 114 ? -5.927 -8.294 -20.442 1.00 96.38 114 ALA A C 1
ATOM 902 O O . ALA A 1 114 ? -6.951 -8.867 -20.811 1.00 96.38 114 ALA A O 1
ATOM 903 N N . ASP A 1 115 ? -5.945 -7.080 -19.878 1.00 96.06 115 ASP A N 1
ATOM 904 C CA . ASP A 1 115 ? -7.152 -6.284 -19.613 1.00 96.06 115 ASP A CA 1
ATOM 905 C C . ASP A 1 115 ? -8.221 -7.005 -18.748 1.00 96.06 115 ASP A C 1
ATOM 907 O O . ASP A 1 115 ? -9.413 -6.720 -18.851 1.00 96.06 115 ASP A O 1
ATOM 911 N N . ASP A 1 116 ? -7.813 -7.921 -17.860 1.00 94.69 116 ASP A N 1
ATOM 912 C CA . ASP A 1 116 ? -8.702 -8.619 -16.905 1.00 94.69 116 ASP A CA 1
ATOM 913 C C . ASP A 1 116 ? -8.691 -8.003 -15.493 1.00 94.69 116 ASP A C 1
ATOM 915 O O . ASP A 1 116 ? -9.407 -8.430 -14.583 1.00 94.69 116 ASP A O 1
ATOM 919 N N . GLY A 1 117 ? -7.876 -6.963 -15.307 1.00 93.50 117 GLY A N 1
ATOM 920 C CA . GLY A 1 117 ? -7.757 -6.234 -14.052 1.00 93.50 117 GLY A CA 1
ATOM 921 C C . GLY A 1 117 ? -6.877 -6.916 -13.007 1.00 93.50 117 GLY A C 1
ATOM 922 O O . GLY A 1 117 ? -6.846 -6.437 -11.877 1.00 93.50 117 GLY A O 1
ATOM 923 N N . ILE A 1 118 ? -6.161 -7.993 -13.344 1.00 95.69 118 ILE A N 1
ATOM 924 C CA . ILE A 1 118 ? -5.111 -8.576 -12.496 1.00 95.69 118 ILE A CA 1
ATOM 925 C C . ILE A 1 118 ? -3.759 -8.117 -13.035 1.00 95.69 118 ILE A C 1
ATOM 927 O O . ILE A 1 118 ? -3.495 -8.239 -14.234 1.00 95.69 118 ILE A O 1
ATOM 931 N N . SER A 1 119 ? -2.913 -7.575 -12.159 1.00 96.88 119 SER A N 1
ATOM 932 C CA . SER A 1 119 ? -1.611 -7.044 -12.553 1.00 96.88 119 SER A CA 1
ATOM 933 C C . SER A 1 119 ? -0.698 -8.108 -13.150 1.00 96.88 119 SER A C 1
ATOM 935 O O . SER A 1 119 ? -0.704 -9.272 -12.733 1.00 96.88 119 SER A O 1
ATOM 937 N N . ASP A 1 120 ? 0.151 -7.688 -14.084 1.00 97.50 120 ASP A N 1
ATOM 938 C CA . ASP A 1 1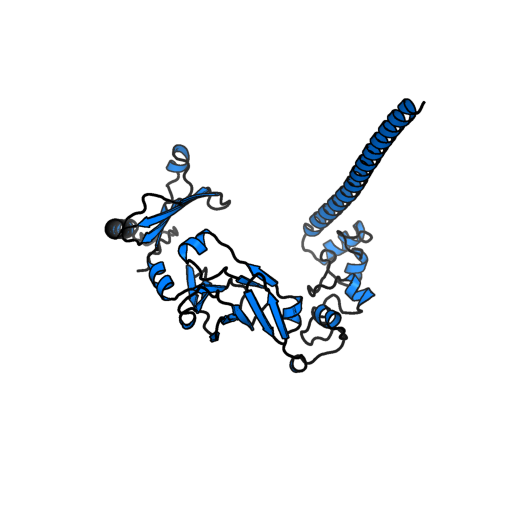20 ? 1.129 -8.592 -14.688 1.00 97.50 120 ASP A CA 1
ATOM 939 C C . ASP A 1 120 ? 2.086 -9.163 -13.634 1.00 97.50 120 ASP A C 1
ATOM 941 O O . ASP A 1 120 ? 2.388 -10.358 -13.655 1.00 97.50 120 ASP A O 1
ATOM 945 N N . LEU A 1 121 ? 2.505 -8.341 -12.660 1.00 96.88 121 LEU A N 1
ATOM 946 C CA . LEU A 1 121 ? 3.370 -8.781 -11.563 1.00 96.88 121 LEU A CA 1
ATOM 947 C C . LEU A 1 121 ? 2.716 -9.899 -10.757 1.00 96.88 121 LEU A C 1
ATOM 949 O O . LEU A 1 121 ? 3.370 -10.904 -10.476 1.00 96.88 121 LEU A O 1
ATOM 953 N N . ALA A 1 122 ? 1.442 -9.729 -10.397 1.00 96.50 122 ALA A N 1
ATOM 954 C CA . ALA A 1 122 ? 0.717 -10.716 -9.615 1.00 96.50 122 ALA A CA 1
ATOM 955 C C . ALA A 1 122 ? 0.655 -12.060 -10.349 1.00 96.50 122 ALA A C 1
ATOM 957 O O . ALA A 1 122 ? 1.006 -13.091 -9.779 1.00 96.50 122 ALA A O 1
ATOM 958 N N . LYS A 1 123 ? 0.319 -12.049 -11.645 1.00 96.38 123 LYS A N 1
ATOM 959 C CA . LYS A 1 123 ? 0.308 -13.268 -12.468 1.00 96.38 123 LYS A CA 1
ATOM 960 C C . LYS A 1 123 ? 1.682 -13.926 -12.542 1.00 96.38 123 LYS A C 1
ATOM 962 O O . LYS A 1 123 ? 1.790 -15.128 -12.320 1.00 96.38 123 LYS A O 1
ATOM 967 N N . ILE A 1 124 ? 2.740 -13.153 -12.785 1.00 96.44 124 ILE A N 1
ATOM 968 C CA . ILE A 1 124 ? 4.114 -13.672 -12.865 1.00 96.44 124 ILE A CA 1
ATOM 969 C C . ILE A 1 124 ? 4.548 -14.310 -11.541 1.00 96.44 124 ILE A C 1
ATOM 971 O O . ILE A 1 124 ? 5.182 -15.366 -11.547 1.00 96.44 124 ILE A O 1
ATOM 975 N N . LYS A 1 125 ? 4.211 -13.693 -10.403 1.00 96.25 125 LYS A N 1
ATOM 976 C CA . LYS A 1 125 ? 4.546 -14.221 -9.072 1.00 96.25 125 LYS A CA 1
ATOM 977 C C . LYS A 1 125 ? 3.828 -15.530 -8.756 1.00 96.25 125 LYS A C 1
ATOM 979 O O . LYS A 1 125 ? 4.422 -16.375 -8.092 1.00 96.25 125 LYS A O 1
ATOM 984 N N . GLU A 1 126 ? 2.625 -15.716 -9.290 1.00 94.81 126 GLU A N 1
ATOM 985 C CA . GLU A 1 126 ? 1.873 -16.975 -9.222 1.00 94.81 126 GLU A CA 1
ATOM 986 C C . GLU A 1 126 ? 2.272 -17.985 -10.320 1.00 94.81 126 GLU A C 1
ATOM 988 O O . GLU A 1 126 ? 1.724 -19.083 -10.396 1.00 94.81 126 GLU A O 1
ATOM 993 N N . GLY A 1 127 ? 3.236 -17.651 -11.190 1.00 95.00 127 GLY A N 1
ATOM 994 C CA . GLY A 1 127 ? 3.668 -18.519 -12.293 1.00 95.00 127 GLY A CA 1
ATOM 995 C C . GLY A 1 127 ? 2.660 -18.626 -13.445 1.00 95.00 127 GLY A C 1
ATOM 996 O O . GLY A 1 127 ? 2.726 -19.564 -14.241 1.00 95.00 127 GLY A O 1
ATOM 997 N N . LEU A 1 128 ? 1.728 -17.677 -13.533 1.00 95.00 128 LEU A N 1
ATOM 998 C CA . LEU A 1 128 ? 0.715 -17.567 -14.577 1.00 95.00 128 LEU A CA 1
ATOM 999 C C . LEU A 1 128 ? 1.224 -16.728 -15.758 1.00 95.00 128 LEU A C 1
ATOM 1001 O O . LEU A 1 128 ? 2.171 -15.952 -15.646 1.00 95.00 128 LEU A O 1
ATOM 1005 N N . ASP A 1 129 ? 0.570 -16.879 -16.910 1.00 95.25 129 ASP A N 1
ATOM 1006 C CA . ASP A 1 129 ? 0.879 -16.112 -18.119 1.00 95.25 129 ASP A CA 1
ATOM 1007 C C . ASP A 1 129 ? 0.233 -14.713 -18.041 1.00 95.25 129 ASP A C 1
ATOM 1009 O O . ASP A 1 129 ? -1.000 -14.625 -18.062 1.00 95.25 129 ASP A O 1
ATOM 1013 N N . PRO A 1 130 ? 1.016 -13.616 -17.968 1.00 95.94 130 PRO A N 1
ATOM 1014 C CA . PRO A 1 130 ? 0.473 -12.268 -17.800 1.00 95.94 130 PRO A CA 1
ATOM 1015 C C . PRO A 1 130 ? -0.343 -11.785 -19.008 1.00 95.94 130 PRO A C 1
ATOM 1017 O O . PRO A 1 130 ? -1.237 -10.952 -18.865 1.00 95.94 130 PRO A O 1
ATOM 1020 N N . THR A 1 131 ? -0.094 -12.353 -20.192 1.00 94.62 131 THR A N 1
ATOM 1021 C CA . THR A 1 131 ? -0.757 -11.962 -21.447 1.00 94.62 131 THR A CA 1
ATOM 1022 C C . THR A 1 131 ? -2.107 -12.646 -21.660 1.00 94.62 131 THR A C 1
ATOM 1024 O O . THR A 1 131 ? -2.842 -12.291 -22.583 1.00 94.62 131 THR A O 1
ATOM 1027 N N . LYS A 1 132 ? -2.455 -13.625 -20.815 1.00 96.06 132 LYS A N 1
ATOM 1028 C CA . LYS A 1 132 ? -3.731 -14.340 -20.889 1.00 96.06 132 LYS A CA 1
ATOM 1029 C C . LYS A 1 132 ? -4.722 -13.817 -19.850 1.00 96.06 132 LYS A C 1
ATOM 1031 O O . LYS A 1 132 ? -4.323 -13.586 -18.704 1.00 96.06 132 LYS A O 1
ATOM 1036 N N . PRO A 1 133 ? -6.004 -13.656 -20.224 1.00 95.75 133 PRO A N 1
ATOM 1037 C CA . PRO A 1 133 ? -7.037 -13.300 -19.269 1.00 95.75 133 PRO A CA 1
ATOM 1038 C C . PRO A 1 133 ? -7.268 -14.462 -18.298 1.00 95.75 133 PRO A C 1
ATOM 1040 O O . PRO A 1 133 ? -7.289 -15.630 -18.699 1.00 95.75 133 PRO A O 1
ATOM 1043 N N . LEU A 1 134 ? -7.448 -14.126 -17.029 1.00 94.56 134 LEU A N 1
ATOM 1044 C CA . LEU A 1 134 ? -7.777 -15.020 -15.936 1.00 94.56 134 LEU A CA 1
ATOM 1045 C C . LEU A 1 134 ? -9.083 -14.548 -15.301 1.00 94.56 134 LEU A C 1
ATOM 1047 O O . LEU A 1 134 ? -9.272 -13.362 -15.035 1.00 94.56 134 LEU A O 1
ATOM 1051 N N . ASP A 1 135 ? -9.979 -15.496 -15.057 1.00 92.00 135 ASP A N 1
ATOM 1052 C CA . ASP A 1 135 ? -11.200 -15.220 -14.316 1.00 92.00 135 ASP A CA 1
ATOM 1053 C C . ASP A 1 135 ? -10.876 -15.070 -12.824 1.00 92.00 135 ASP A C 1
ATOM 1055 O O . ASP A 1 135 ? -10.242 -15.948 -12.235 1.00 92.00 135 ASP A O 1
ATOM 1059 N N . LYS A 1 136 ? -11.314 -13.966 -12.212 1.00 86.19 136 LYS A N 1
ATOM 1060 C CA . LYS A 1 136 ? -11.117 -13.708 -10.778 1.00 86.19 136 LYS A CA 1
ATOM 1061 C C . LYS A 1 136 ? -11.824 -14.756 -9.920 1.00 86.19 136 LYS A C 1
ATOM 1063 O O . LYS A 1 136 ? -11.313 -15.117 -8.865 1.00 86.19 136 LYS A O 1
ATOM 1068 N N . ASP A 1 137 ? -12.940 -15.299 -10.406 1.00 88.00 137 ASP A N 1
ATOM 1069 C CA . ASP A 1 137 ? -13.709 -16.326 -9.698 1.00 88.00 137 ASP A CA 1
ATOM 1070 C C . ASP A 1 137 ? -13.015 -17.701 -9.716 1.00 88.00 137 ASP A C 1
ATOM 1072 O O . ASP A 1 137 ? -13.378 -18.594 -8.952 1.00 88.00 137 ASP A O 1
ATOM 1076 N N . ALA A 1 138 ? -12.000 -17.888 -10.569 1.00 90.00 138 ALA A N 1
ATOM 1077 C CA . ALA A 1 138 ? -11.196 -19.108 -10.608 1.00 90.00 138 ALA A CA 1
ATOM 1078 C C . ALA A 1 138 ? -10.052 -19.115 -9.578 1.00 90.00 138 ALA A C 1
ATOM 1080 O O . ALA A 1 138 ? -9.366 -20.129 -9.441 1.00 90.00 138 ALA A O 1
ATOM 1081 N N . ILE A 1 139 ? -9.819 -17.997 -8.885 1.00 91.81 139 ILE A N 1
ATOM 1082 C CA . ILE A 1 139 ? -8.762 -17.857 -7.884 1.00 91.81 139 ILE A CA 1
ATOM 1083 C C . ILE A 1 139 ? -9.323 -18.310 -6.538 1.00 91.81 139 ILE A C 1
ATOM 1085 O O . ILE A 1 139 ? -10.316 -17.768 -6.053 1.00 91.81 139 ILE A O 1
ATOM 1089 N N . GLU A 1 140 ? -8.691 -19.323 -5.945 1.00 92.62 140 GLU A N 1
ATOM 1090 C CA . GLU A 1 140 ? -9.047 -19.789 -4.606 1.00 92.62 140 GLU A CA 1
ATOM 1091 C C . GLU A 1 140 ? -8.795 -18.684 -3.571 1.00 92.62 140 GLU A C 1
ATOM 1093 O O . GLU A 1 140 ? -7.825 -17.932 -3.668 1.00 92.62 140 GLU A O 1
ATOM 1098 N N . GLU A 1 141 ? -9.678 -18.587 -2.579 1.00 93.12 141 GLU A N 1
ATOM 1099 C CA . GLU A 1 141 ? -9.534 -17.636 -1.479 1.00 93.12 141 GLU A CA 1
ATOM 1100 C C . GLU A 1 141 ? -8.285 -17.956 -0.648 1.00 93.12 141 GLU A C 1
ATOM 1102 O O . GLU A 1 141 ? -7.993 -19.116 -0.344 1.00 93.12 141 GLU A O 1
ATOM 1107 N N . PHE A 1 142 ? -7.541 -16.918 -0.280 1.00 93.31 142 PHE A N 1
ATOM 1108 C CA . PHE A 1 142 ? -6.331 -17.016 0.524 1.00 93.31 142 PHE A CA 1
ATOM 1109 C C . PHE A 1 142 ? -6.284 -15.912 1.585 1.00 93.31 142 PHE A C 1
ATOM 1111 O O . PHE A 1 142 ? -7.015 -14.922 1.527 1.00 93.31 142 PHE A O 1
ATOM 1118 N N . SER A 1 143 ? -5.378 -16.082 2.548 1.00 92.69 143 SER A N 1
ATOM 1119 C CA . SER A 1 143 ? -5.183 -15.144 3.652 1.00 92.69 143 SER A CA 1
ATOM 1120 C C . SER A 1 143 ? -3.813 -14.473 3.559 1.00 92.69 143 SER A C 1
ATOM 1122 O O . SER A 1 143 ? -2.793 -15.141 3.373 1.00 92.69 143 SER A O 1
ATOM 1124 N N . ILE A 1 144 ? -3.783 -13.148 3.684 1.00 93.81 144 ILE A N 1
ATOM 1125 C CA . ILE A 1 144 ? -2.563 -12.350 3.857 1.00 93.81 144 ILE A CA 1
ATOM 1126 C C . ILE A 1 144 ? -2.477 -12.016 5.343 1.00 93.81 144 ILE A C 1
ATOM 1128 O O . ILE A 1 144 ? -3.313 -11.270 5.844 1.00 93.81 144 ILE A O 1
ATOM 1132 N N . GLU A 1 145 ? -1.501 -12.579 6.049 1.00 94.44 145 GLU A N 1
ATOM 1133 C CA . GLU A 1 145 ? -1.353 -12.395 7.495 1.00 94.44 145 GLU A CA 1
ATOM 1134 C C . GLU A 1 145 ? -0.151 -11.505 7.823 1.00 94.44 145 GLU A C 1
ATOM 1136 O O . GLU A 1 145 ? 0.951 -11.722 7.315 1.00 94.44 145 GLU A O 1
ATOM 1141 N N . ASP A 1 146 ? -0.360 -10.538 8.715 1.00 94.25 146 ASP A N 1
ATOM 1142 C CA . ASP A 1 146 ? 0.703 -9.813 9.402 1.00 94.25 146 ASP A CA 1
ATOM 1143 C C . ASP A 1 146 ? 0.682 -10.205 10.886 1.00 94.25 146 ASP A C 1
ATOM 1145 O O . ASP A 1 146 ? -0.136 -9.726 11.675 1.00 94.25 146 ASP A O 1
ATOM 1149 N N . GLU A 1 147 ? 1.587 -11.115 11.261 1.00 92.50 147 GLU A N 1
ATOM 1150 C CA . GLU A 1 147 ? 1.717 -11.607 12.639 1.00 92.50 147 GLU A CA 1
ATOM 1151 C C . GLU A 1 147 ? 2.143 -10.511 13.622 1.00 92.50 147 GLU A C 1
ATOM 1153 O O . GLU A 1 147 ? 1.826 -10.591 14.804 1.00 92.50 147 GLU A O 1
ATOM 1158 N N . LYS A 1 148 ? 2.884 -9.494 13.164 1.00 93.00 148 LYS A N 1
ATOM 1159 C CA . LYS A 1 148 ? 3.375 -8.426 14.041 1.00 93.00 148 LYS A CA 1
ATOM 1160 C C . LYS A 1 148 ? 2.242 -7.475 14.404 1.00 93.00 148 LYS A C 1
ATOM 1162 O O . LYS A 1 148 ? 2.186 -7.002 15.537 1.00 93.00 148 LYS A O 1
ATOM 1167 N N . LEU A 1 149 ? 1.384 -7.182 13.434 1.00 92.88 149 LEU A N 1
ATOM 1168 C CA . LEU A 1 149 ? 0.247 -6.287 13.594 1.00 92.88 149 LEU A CA 1
ATOM 1169 C C . LEU A 1 149 ? -1.025 -7.027 14.008 1.00 92.88 149 LEU A C 1
ATOM 1171 O O . LEU A 1 149 ? -2.042 -6.373 14.212 1.00 92.88 149 LEU A O 1
ATOM 1175 N N . ASP A 1 150 ? -1.011 -8.354 14.155 1.00 94.50 150 ASP A N 1
ATOM 1176 C CA . ASP A 1 150 ? -2.194 -9.132 14.534 1.00 94.50 150 ASP A CA 1
ATOM 1177 C C . ASP A 1 150 ? -3.376 -8.878 13.566 1.00 94.50 150 ASP A C 1
ATOM 1179 O O . ASP A 1 150 ? -4.517 -8.613 13.972 1.00 94.50 150 ASP A O 1
ATOM 1183 N N . VAL A 1 151 ? -3.089 -8.896 12.260 1.00 94.75 151 VAL A N 1
ATOM 1184 C CA . VAL A 1 151 ? -4.052 -8.622 11.181 1.00 94.75 151 VAL A CA 1
ATOM 1185 C C . VAL A 1 151 ? -4.036 -9.739 10.147 1.00 94.75 151 VAL A C 1
ATOM 1187 O O . VAL A 1 151 ? -2.977 -10.270 9.818 1.00 94.75 151 VAL A O 1
ATOM 1190 N N . ALA A 1 152 ? -5.205 -10.067 9.601 1.00 94.94 152 ALA A N 1
ATOM 1191 C CA . ALA A 1 152 ? -5.320 -10.903 8.416 1.00 94.94 152 ALA A CA 1
ATOM 1192 C C . ALA A 1 152 ? -6.279 -10.289 7.388 1.00 94.94 152 ALA A C 1
ATOM 1194 O O . ALA A 1 152 ? -7.243 -9.609 7.732 1.00 94.94 152 ALA A O 1
ATOM 1195 N N . ILE A 1 153 ? -6.020 -10.530 6.109 1.00 94.31 153 ILE A N 1
ATOM 1196 C CA . ILE A 1 153 ? -6.896 -10.159 4.999 1.00 94.31 153 ILE A CA 1
ATOM 1197 C C . ILE A 1 153 ? -7.294 -11.439 4.278 1.00 94.31 153 ILE A C 1
ATOM 1199 O O . ILE A 1 153 ? -6.424 -12.122 3.743 1.00 94.31 153 ILE A O 1
ATOM 1203 N N . HIS A 1 154 ? -8.590 -11.744 4.236 1.00 91.81 154 HIS A N 1
ATOM 1204 C CA . HIS A 1 154 ? -9.132 -12.882 3.490 1.00 91.81 154 HIS A CA 1
ATOM 1205 C C . HIS A 1 154 ? -9.660 -12.383 2.152 1.00 91.81 154 HIS A C 1
ATOM 1207 O O . HIS A 1 154 ? -10.547 -11.529 2.104 1.00 91.81 154 HIS A O 1
ATOM 1213 N N . THR A 1 155 ? -9.051 -12.840 1.063 1.00 92.31 155 THR A N 1
ATOM 1214 C CA . THR A 1 155 ? -9.362 -12.344 -0.276 1.00 92.31 155 THR A CA 1
ATOM 1215 C C . THR A 1 155 ? -9.009 -13.372 -1.344 1.00 92.31 155 THR A C 1
ATOM 1217 O O . THR A 1 155 ? -8.161 -14.237 -1.152 1.00 92.31 155 THR A O 1
ATOM 1220 N N . ASN A 1 156 ? -9.650 -13.263 -2.501 1.00 92.44 156 ASN A N 1
ATOM 1221 C CA . ASN A 1 156 ? -9.248 -13.941 -3.732 1.00 92.44 156 ASN A CA 1
ATOM 1222 C C . ASN A 1 156 ? -8.587 -12.971 -4.733 1.00 92.44 156 ASN A C 1
ATOM 1224 O O . ASN A 1 156 ? -8.300 -13.344 -5.870 1.00 92.44 156 ASN A O 1
ATOM 1228 N N . ASP A 1 157 ? -8.337 -11.718 -4.335 1.00 93.50 157 ASP A N 1
ATOM 1229 C CA . ASP A 1 157 ? -7.707 -10.722 -5.197 1.00 93.50 157 ASP A CA 1
ATOM 1230 C C . ASP A 1 157 ? -6.179 -10.805 -5.122 1.00 93.50 157 ASP A C 1
ATOM 1232 O O . ASP A 1 157 ? -5.541 -10.338 -4.176 1.00 93.50 157 ASP A O 1
ATOM 1236 N N . LEU A 1 158 ? -5.560 -11.349 -6.171 1.00 93.88 158 LEU A N 1
ATOM 1237 C CA . LEU A 1 158 ? -4.102 -11.388 -6.286 1.00 93.88 158 LEU A CA 1
ATOM 1238 C C . LEU A 1 158 ? -3.458 -9.995 -6.274 1.00 93.88 158 LEU A C 1
ATOM 1240 O O . LEU A 1 158 ? -2.302 -9.873 -5.871 1.00 93.88 158 LEU A O 1
ATOM 1244 N N . ASN A 1 159 ? -4.168 -8.937 -6.677 1.00 94.38 159 ASN A N 1
ATOM 1245 C CA . ASN A 1 159 ? -3.617 -7.593 -6.555 1.00 94.38 159 ASN A CA 1
ATOM 1246 C C . ASN A 1 159 ? -3.459 -7.199 -5.089 1.00 94.38 159 ASN A C 1
ATOM 1248 O O . ASN A 1 159 ? -2.424 -6.641 -4.742 1.00 94.38 159 ASN A O 1
ATOM 1252 N N . ALA A 1 160 ? -4.411 -7.549 -4.220 1.00 93.25 160 ALA A N 1
ATOM 1253 C CA . ALA A 1 160 ? -4.278 -7.303 -2.788 1.00 93.25 160 ALA A CA 1
ATOM 1254 C C . ALA A 1 160 ? -3.019 -7.989 -2.234 1.00 93.25 160 ALA A C 1
ATOM 1256 O O . ALA A 1 160 ? -2.243 -7.367 -1.517 1.00 93.25 160 ALA A O 1
ATOM 1257 N N . LYS A 1 161 ? -2.732 -9.226 -2.650 1.00 93.31 161 LYS A N 1
ATOM 1258 C CA . LYS A 1 161 ? -1.545 -9.974 -2.198 1.00 93.31 161 LYS A CA 1
ATOM 1259 C C . LYS A 1 161 ? -0.211 -9.281 -2.478 1.00 93.31 161 LYS A C 1
ATOM 1261 O O . LYS A 1 161 ? 0.720 -9.426 -1.691 1.00 93.31 161 LYS A O 1
ATOM 1266 N N . TYR A 1 162 ? -0.101 -8.582 -3.606 1.00 93.00 162 TYR A N 1
ATOM 1267 C CA . TYR A 1 162 ? 1.176 -8.039 -4.081 1.00 93.00 162 TYR A CA 1
ATOM 1268 C C . TYR A 1 162 ? 1.265 -6.511 -4.066 1.00 93.00 162 TYR A C 1
ATOM 1270 O O . TYR A 1 162 ? 2.376 -5.989 -4.137 1.00 93.00 162 TYR A O 1
ATOM 1278 N N . HIS A 1 163 ? 0.132 -5.812 -3.965 1.00 90.88 163 HIS A N 1
ATOM 1279 C CA . HIS A 1 163 ? 0.052 -4.347 -4.020 1.00 90.88 163 HIS A CA 1
ATOM 1280 C C . HIS A 1 163 ? -0.545 -3.704 -2.771 1.00 90.88 163 HIS A C 1
ATOM 1282 O O . HIS A 1 163 ? -0.479 -2.477 -2.661 1.00 90.88 163 HIS A O 1
ATOM 1288 N N . SER A 1 164 ? -1.124 -4.486 -1.851 1.00 91.38 164 SER A N 1
ATOM 1289 C CA . SER A 1 164 ? -1.569 -3.946 -0.566 1.00 91.38 164 SER A CA 1
ATOM 1290 C C . SER A 1 164 ? -0.418 -3.849 0.429 1.00 91.38 164 SER A C 1
ATOM 1292 O O . SER A 1 164 ? 0.510 -4.661 0.423 1.00 91.38 164 SER A O 1
ATOM 1294 N N . PHE A 1 165 ? -0.494 -2.837 1.288 1.00 89.00 165 PHE A N 1
ATOM 1295 C CA . PHE A 1 165 ? 0.451 -2.627 2.378 1.00 89.00 165 PHE A CA 1
ATOM 1296 C C . PHE A 1 165 ? -0.324 -2.419 3.671 1.00 89.00 165 PHE A C 1
ATOM 1298 O O . PHE A 1 165 ? -1.376 -1.776 3.679 1.00 89.00 165 PHE A O 1
ATOM 1305 N N . ILE A 1 166 ? 0.205 -2.975 4.753 1.00 90.88 166 ILE A N 1
ATOM 1306 C CA . ILE A 1 166 ? -0.353 -2.858 6.093 1.00 90.88 166 ILE A CA 1
ATOM 1307 C C . ILE A 1 166 ? 0.725 -2.201 6.945 1.00 90.88 166 ILE A C 1
ATOM 1309 O O . ILE A 1 166 ? 1.846 -2.702 7.023 1.00 90.88 166 ILE A O 1
ATOM 1313 N N . GLU A 1 167 ? 0.400 -1.069 7.555 1.00 88.81 167 GLU A N 1
ATOM 1314 C CA . GLU A 1 167 ? 1.325 -0.341 8.419 1.00 88.81 167 GLU A CA 1
ATOM 1315 C C . GLU A 1 167 ? 0.650 -0.014 9.744 1.00 88.81 167 GLU A C 1
ATOM 1317 O O . GLU A 1 167 ? -0.566 0.196 9.810 1.00 88.81 167 GLU A O 1
ATOM 1322 N N . SER A 1 168 ? 1.436 0.028 10.819 1.00 89.00 168 SER A N 1
ATOM 1323 C CA . SER A 1 168 ? 0.921 0.573 12.064 1.00 89.00 168 SER A CA 1
ATOM 1324 C C . SER A 1 168 ? 0.737 2.078 11.957 1.00 89.00 168 SER A C 1
ATOM 1326 O O . SER A 1 168 ? 1.504 2.779 11.297 1.00 89.00 168 SER A O 1
ATOM 1328 N N . TYR A 1 169 ? -0.286 2.573 12.640 1.00 81.19 169 TYR A N 1
ATOM 1329 C CA . TYR A 1 169 ? -0.587 3.989 12.719 1.00 81.19 169 TYR A CA 1
ATOM 1330 C C . TYR A 1 169 ? -0.505 4.430 14.176 1.00 81.19 169 TYR A C 1
ATOM 1332 O O . TYR A 1 169 ? -1.463 4.271 14.930 1.00 81.19 169 TYR A O 1
ATOM 1340 N N . GLN A 1 170 ? 0.659 4.962 14.553 1.00 73.75 170 GLN A N 1
ATOM 1341 C CA . GLN A 1 170 ? 0.907 5.513 15.882 1.00 73.75 170 GLN A CA 1
ATOM 1342 C C . GLN A 1 170 ? 0.829 7.036 15.836 1.00 73.75 170 GLN A C 1
ATOM 1344 O O . GLN A 1 170 ? 1.549 7.691 15.079 1.00 73.75 170 GLN A O 1
ATOM 1349 N N . GLN A 1 171 ? -0.061 7.584 16.652 1.00 67.88 171 GLN A N 1
ATOM 1350 C CA . GLN A 1 171 ? -0.183 9.015 16.919 1.00 67.88 171 GLN A CA 1
ATOM 1351 C C . GLN A 1 171 ? -0.352 9.159 18.426 1.00 67.88 171 GLN A C 1
ATOM 1353 O O . GLN A 1 171 ? -1.465 9.006 18.933 1.00 67.88 171 GLN A O 1
ATOM 1358 N N . ASP A 1 172 ? 0.752 9.386 19.138 1.00 59.31 172 ASP A N 1
ATOM 1359 C CA . ASP A 1 172 ? 0.810 9.365 20.606 1.00 59.31 172 ASP A CA 1
ATOM 1360 C C . ASP A 1 172 ? -0.257 10.280 21.236 1.00 59.31 172 ASP A C 1
ATOM 1362 O O . ASP A 1 172 ? -0.891 9.930 22.236 1.00 59.31 172 ASP A O 1
ATOM 1366 N N . GLU A 1 173 ? -0.516 11.430 20.616 1.00 59.03 173 GLU A N 1
ATOM 1367 C CA . GLU A 1 173 ? -1.507 12.411 21.048 1.00 59.03 173 GLU A CA 1
ATOM 1368 C C . GLU A 1 173 ? -2.935 11.867 20.922 1.00 59.03 173 GLU A C 1
ATOM 1370 O O . GLU A 1 173 ? -3.752 12.024 21.832 1.00 59.03 173 GLU A O 1
ATOM 1375 N N . LEU A 1 174 ? -3.238 11.186 19.814 1.00 61.94 174 LEU A N 1
ATOM 1376 C CA . LEU A 1 174 ? -4.540 10.568 19.574 1.00 61.94 174 LEU A CA 1
ATOM 1377 C C . LEU A 1 174 ? -4.725 9.352 20.493 1.00 61.94 174 LEU A C 1
ATOM 1379 O O . LEU A 1 174 ? -5.754 9.194 21.149 1.00 61.94 174 LEU A O 1
ATOM 1383 N N . GLU A 1 175 ? -3.708 8.510 20.628 1.00 64.12 175 GLU A N 1
ATOM 1384 C CA . GLU A 1 175 ? -3.767 7.326 21.481 1.00 64.12 175 GLU A CA 1
ATOM 1385 C C . GLU A 1 175 ? -3.955 7.675 22.962 1.00 64.12 175 GLU A C 1
ATOM 1387 O O . GLU A 1 175 ? -4.712 6.996 23.659 1.00 64.12 175 GLU A O 1
ATOM 1392 N N . ALA A 1 176 ? -3.358 8.772 23.439 1.00 63.22 176 ALA A N 1
ATOM 1393 C CA . ALA A 1 176 ? -3.563 9.264 24.802 1.00 63.22 176 ALA A CA 1
ATOM 1394 C C . ALA A 1 176 ? -5.016 9.703 25.074 1.00 63.22 176 ALA A C 1
ATOM 1396 O O . ALA A 1 176 ? -5.510 9.599 26.204 1.00 63.22 176 ALA A O 1
ATOM 1397 N N . ILE A 1 177 ? -5.705 10.203 24.046 1.00 61.06 177 ILE A N 1
ATOM 1398 C CA . ILE A 1 177 ? -7.086 10.690 24.136 1.00 61.06 177 ILE A CA 1
ATOM 1399 C C . ILE A 1 177 ? -8.076 9.523 24.067 1.00 61.06 177 ILE A C 1
ATOM 1401 O O . ILE A 1 177 ? -9.017 9.469 24.871 1.00 61.06 177 ILE A O 1
ATOM 1405 N N . TYR A 1 178 ? -7.861 8.609 23.119 1.00 66.25 178 TYR A N 1
ATOM 1406 C CA . TYR A 1 178 ? -8.830 7.579 22.737 1.00 66.25 178 TYR A CA 1
ATOM 1407 C C . TYR A 1 178 ? -8.553 6.197 23.336 1.00 66.25 178 TYR A C 1
ATOM 1409 O O . TYR A 1 178 ? -9.470 5.377 23.379 1.00 66.25 178 TYR A O 1
ATOM 1417 N N . GLU A 1 179 ? -7.343 5.962 23.854 1.00 73.31 179 GLU A N 1
ATOM 1418 C CA . GLU A 1 179 ? -6.914 4.718 24.509 1.00 73.31 179 GLU A CA 1
ATOM 1419 C C . GLU A 1 179 ? -7.348 3.467 23.714 1.00 73.31 179 GLU A C 1
ATOM 1421 O O . GLU A 1 179 ? -8.153 2.662 24.206 1.00 73.31 179 GLU A O 1
ATOM 1426 N N . PRO A 1 180 ? -6.879 3.307 22.458 1.00 78.62 180 PRO A N 1
ATOM 1427 C CA . PRO A 1 180 ? -7.319 2.209 21.618 1.00 78.62 180 PRO A CA 1
ATOM 1428 C C . PRO A 1 180 ? -6.936 0.859 22.229 1.00 78.62 180 PRO A C 1
ATOM 1430 O O . PRO A 1 180 ? -5.918 0.696 22.899 1.00 78.62 180 PRO A O 1
ATOM 1433 N N . VAL A 1 181 ? -7.779 -0.145 21.992 1.00 85.44 181 VAL A N 1
ATOM 1434 C CA . VAL A 1 181 ? -7.629 -1.487 22.582 1.00 85.44 181 VAL A CA 1
ATOM 1435 C C . VAL A 1 181 ? -6.356 -2.193 22.102 1.00 85.44 181 VAL A C 1
ATOM 1437 O O . VAL A 1 181 ? -5.823 -3.072 22.785 1.00 85.44 181 VAL A O 1
ATOM 1440 N N . ARG A 1 182 ? -5.899 -1.824 20.909 1.00 87.81 182 ARG A N 1
ATOM 1441 C CA . ARG A 1 182 ? -4.696 -2.302 20.236 1.00 87.81 182 ARG A CA 1
ATOM 1442 C C . ARG A 1 182 ? -4.129 -1.179 19.376 1.00 87.81 182 ARG A C 1
ATOM 1444 O O . ARG A 1 182 ? -4.835 -0.209 19.108 1.00 87.81 182 ARG A O 1
ATOM 1451 N N . GLU A 1 183 ? -2.901 -1.368 18.910 1.00 88.75 183 GLU A N 1
ATOM 1452 C CA . GLU A 1 183 ? -2.280 -0.487 17.924 1.00 88.75 183 GLU A CA 1
ATOM 1453 C C . GLU A 1 183 ? -3.198 -0.343 16.690 1.00 88.75 183 GLU A C 1
ATOM 1455 O O . GLU A 1 183 ? -3.640 -1.371 16.140 1.00 88.75 183 GLU A O 1
ATOM 1460 N N . PRO A 1 184 ? -3.537 0.899 16.292 1.00 88.44 184 PRO A N 1
ATOM 1461 C CA . PRO A 1 184 ? -4.283 1.164 15.072 1.00 88.44 184 PRO A CA 1
ATOM 1462 C C . PRO A 1 184 ? -3.476 0.756 13.842 1.00 88.44 184 PRO A C 1
ATOM 1464 O O . PRO A 1 184 ? -2.247 0.837 13.819 1.00 88.44 184 PRO A O 1
ATOM 1467 N N . VAL A 1 185 ? -4.173 0.311 12.802 1.00 91.75 185 VAL A N 1
ATOM 1468 C CA . VAL A 1 185 ? -3.536 -0.182 11.575 1.00 91.75 185 VAL A CA 1
ATOM 1469 C C . VAL A 1 185 ? -4.162 0.484 10.367 1.00 91.75 185 VAL A C 1
ATOM 1471 O O . VAL A 1 185 ? -5.385 0.597 10.280 1.00 91.75 185 VAL A O 1
ATOM 1474 N N . GLN A 1 186 ? -3.319 0.910 9.436 1.00 89.06 186 GLN A N 1
ATOM 1475 C CA . GLN A 1 186 ? -3.719 1.499 8.172 1.00 89.06 186 GLN A CA 1
ATOM 1476 C C . GLN A 1 186 ? -3.469 0.514 7.031 1.00 89.06 186 GLN A C 1
ATOM 1478 O O . GLN A 1 186 ? -2.446 -0.171 6.981 1.00 89.06 186 GLN A O 1
ATOM 1483 N N . PHE A 1 187 ? -4.432 0.453 6.117 1.00 88.62 187 PHE A N 1
ATOM 1484 C CA . PHE A 1 187 ? -4.415 -0.432 4.961 1.00 88.62 187 PHE A CA 1
ATOM 1485 C C . PHE A 1 187 ? -4.329 0.413 3.701 1.00 88.62 187 PHE A C 1
ATOM 1487 O O . PHE A 1 187 ? -5.186 1.262 3.468 1.00 88.62 187 PHE A O 1
ATOM 1494 N N . PHE A 1 188 ? -3.317 0.171 2.879 1.00 86.94 188 PHE A N 1
ATOM 1495 C CA . PHE A 1 188 ? -3.118 0.876 1.618 1.00 86.94 188 PHE A CA 1
ATOM 1496 C C . PHE A 1 188 ? -3.437 -0.035 0.441 1.00 86.94 188 PHE A C 1
ATOM 1498 O O . PHE A 1 188 ? -3.120 -1.226 0.466 1.00 86.94 188 PHE A O 1
ATOM 1505 N N . ASN A 1 189 ? -4.034 0.541 -0.608 1.00 87.31 189 ASN A N 1
ATOM 1506 C CA . ASN A 1 189 ? -4.390 -0.150 -1.855 1.00 87.31 189 ASN A CA 1
ATOM 1507 C C . ASN A 1 189 ? -5.242 -1.416 -1.649 1.00 87.31 189 ASN A C 1
ATOM 1509 O O . ASN A 1 189 ? -5.166 -2.358 -2.438 1.00 87.31 189 ASN A O 1
ATOM 1513 N N . TYR A 1 190 ? -6.051 -1.446 -0.589 1.00 89.75 190 TYR A N 1
ATOM 1514 C CA . TYR A 1 190 ? -6.963 -2.544 -0.306 1.00 89.75 190 TYR A CA 1
ATOM 1515 C C . TYR A 1 190 ? -8.367 -2.023 -0.017 1.00 89.75 190 TYR A C 1
ATOM 1517 O O . TYR A 1 190 ? -8.565 -1.001 0.636 1.00 89.75 190 TYR A O 1
ATOM 1525 N N . THR A 1 191 ? -9.359 -2.746 -0.519 1.00 90.81 191 THR A N 1
ATOM 1526 C CA . THR A 1 191 ? -10.771 -2.519 -0.233 1.00 90.81 191 THR A CA 1
ATOM 1527 C C . THR A 1 191 ? -11.418 -3.876 -0.075 1.00 90.81 191 THR A C 1
ATOM 1529 O O . THR A 1 191 ? -11.326 -4.721 -0.963 1.00 90.81 191 THR A O 1
ATOM 1532 N N . GLY A 1 192 ? -12.067 -4.095 1.057 1.00 91.81 192 GLY A N 1
ATOM 1533 C CA . GLY A 1 192 ? -12.599 -5.400 1.397 1.00 91.81 192 GLY A CA 1
ATOM 1534 C C . GLY A 1 192 ? -12.616 -5.631 2.892 1.00 91.81 192 GLY A C 1
ATOM 1535 O O . GLY A 1 192 ? -12.447 -4.716 3.696 1.00 91.81 192 GLY A O 1
ATOM 1536 N N . GLU A 1 193 ? -12.881 -6.871 3.265 1.00 93.94 193 GLU A N 1
ATOM 1537 C CA . GLU A 1 193 ? -12.909 -7.265 4.661 1.00 93.94 193 GLU A CA 1
ATOM 1538 C C . GLU A 1 193 ? -11.498 -7.519 5.185 1.00 93.94 193 GLU A C 1
ATOM 1540 O O . GLU A 1 193 ? -10.668 -8.114 4.496 1.00 93.94 193 GLU A O 1
ATOM 1545 N N . VAL A 1 194 ? -11.242 -7.055 6.404 1.00 95.25 194 VAL A N 1
ATOM 1546 C CA . VAL A 1 194 ? -10.031 -7.350 7.167 1.00 95.25 194 VAL A CA 1
ATOM 1547 C C . VAL A 1 194 ? -10.414 -7.966 8.501 1.00 95.25 194 VAL A C 1
ATOM 1549 O O . VAL A 1 194 ? -11.440 -7.613 9.083 1.00 95.25 194 VAL A O 1
ATOM 1552 N N . GLU A 1 195 ? -9.570 -8.855 8.993 1.00 96.00 195 GLU A N 1
ATOM 1553 C CA . GLU A 1 195 ? -9.617 -9.436 10.323 1.00 96.00 195 GLU A CA 1
ATOM 1554 C C . GLU A 1 195 ? -8.597 -8.725 11.216 1.00 96.00 195 GLU A C 1
ATOM 1556 O O . GLU A 1 195 ? -7.398 -8.699 10.937 1.00 96.00 195 GLU A O 1
ATOM 1561 N N . LEU A 1 196 ? -9.074 -8.166 12.322 1.00 95.44 196 LEU A N 1
ATOM 1562 C CA . LEU A 1 196 ? -8.259 -7.522 13.341 1.00 95.44 196 LEU A CA 1
ATOM 1563 C C . LEU A 1 196 ? -8.332 -8.359 14.616 1.00 95.44 196 LEU A C 1
ATOM 1565 O O . LEU A 1 196 ? -9.347 -8.329 15.324 1.00 95.44 196 LEU A O 1
ATOM 1569 N N . LYS A 1 197 ? -7.266 -9.101 14.931 1.00 94.81 197 LYS A N 1
ATOM 1570 C CA . LYS A 1 197 ? -7.219 -9.917 16.149 1.00 94.81 197 LYS A CA 1
ATOM 1571 C C . LYS A 1 197 ? -7.192 -9.011 17.383 1.00 94.81 197 LYS A C 1
ATOM 1573 O O . LYS A 1 197 ? -6.598 -7.927 17.390 1.00 94.81 197 LYS A O 1
ATOM 1578 N N . LEU A 1 198 ? -7.898 -9.446 18.422 1.00 92.00 198 LEU A N 1
ATOM 1579 C CA . LEU A 1 198 ? -8.078 -8.740 19.684 1.00 92.00 198 LEU A CA 1
ATOM 1580 C C . LEU A 1 198 ? -7.171 -9.338 20.764 1.00 92.00 198 LEU A C 1
ATOM 1582 O O . LEU A 1 198 ? -7.204 -10.556 20.975 1.00 92.00 198 LEU A O 1
ATOM 1586 N N . PRO A 1 199 ? -6.465 -8.509 21.556 1.00 88.31 199 PRO A N 1
ATOM 1587 C CA . PRO A 1 199 ? -5.600 -9.011 22.616 1.00 88.31 199 PRO A CA 1
ATOM 1588 C C . PRO A 1 199 ? -6.362 -9.873 23.639 1.00 88.31 199 PRO A C 1
ATOM 1590 O O . PRO A 1 199 ? -7.456 -9.520 24.090 1.00 88.31 199 PRO A O 1
ATOM 1593 N N . GLU A 1 200 ? -5.766 -10.987 24.080 1.00 85.50 200 GLU A N 1
ATOM 1594 C CA . GLU A 1 200 ? -6.387 -11.934 25.028 1.00 85.50 200 GLU A CA 1
ATOM 1595 C C . GLU A 1 200 ? -6.838 -11.287 26.346 1.00 85.50 200 GLU A C 1
ATOM 1597 O O . GLU A 1 200 ? -7.840 -11.678 26.943 1.00 85.50 200 GLU A O 1
ATOM 1602 N N . LYS A 1 201 ? -6.101 -10.270 26.806 1.00 81.56 201 LYS A N 1
ATOM 1603 C CA . LYS A 1 201 ? -6.334 -9.601 28.096 1.00 81.56 201 LYS A CA 1
ATOM 1604 C C . LYS A 1 201 ? -7.618 -8.768 28.123 1.00 81.56 201 LYS A C 1
ATOM 1606 O O . LYS A 1 201 ? -8.063 -8.372 29.205 1.00 81.56 201 LYS A O 1
ATOM 1611 N N . VAL A 1 202 ? -8.201 -8.478 26.963 1.00 81.81 202 VAL A N 1
ATOM 1612 C CA . VAL A 1 202 ? -9.341 -7.572 26.844 1.00 81.81 202 VAL A CA 1
ATOM 1613 C C . VAL A 1 202 ? -10.626 -8.302 27.222 1.00 81.81 202 VAL A C 1
ATOM 1615 O O . VAL A 1 202 ? -11.034 -9.277 26.593 1.00 81.81 202 VAL A O 1
ATOM 1618 N N . LYS A 1 203 ? -11.287 -7.818 28.277 1.00 76.25 203 LYS A N 1
ATOM 1619 C CA . LYS A 1 203 ? -12.598 -8.320 28.708 1.00 76.25 203 LYS A CA 1
ATOM 1620 C C . LYS A 1 203 ? -13.697 -7.703 27.843 1.00 76.25 203 LYS A C 1
ATOM 1622 O O . LYS A 1 203 ? -13.577 -6.568 27.407 1.00 76.25 203 LYS A O 1
ATOM 1627 N N . ASN A 1 204 ? -14.808 -8.419 27.670 1.00 81.69 204 ASN A N 1
ATOM 1628 C CA . ASN A 1 204 ? -15.989 -7.951 26.928 1.00 81.69 204 ASN A CA 1
ATOM 1629 C C . ASN A 1 204 ? -15.747 -7.649 25.433 1.00 81.69 204 ASN A C 1
ATOM 1631 O O . ASN A 1 204 ? -16.364 -6.730 24.899 1.00 81.69 204 ASN A O 1
ATOM 1635 N N . LYS A 1 205 ? -14.934 -8.462 24.740 1.00 84.19 205 LYS A N 1
ATOM 1636 C CA . LYS A 1 205 ? -14.620 -8.332 23.299 1.00 84.19 205 LYS A CA 1
ATOM 1637 C C . LYS A 1 205 ? -15.839 -8.063 22.402 1.00 84.19 205 LYS A C 1
ATOM 1639 O O . LYS A 1 205 ? -15.774 -7.235 21.509 1.00 84.19 205 LYS A O 1
ATOM 1644 N N . LYS A 1 206 ? -16.995 -8.663 22.719 1.00 85.12 206 LYS A N 1
ATOM 1645 C CA . LYS A 1 206 ? -18.270 -8.475 21.994 1.00 85.12 206 LYS A CA 1
ATOM 1646 C C . LYS A 1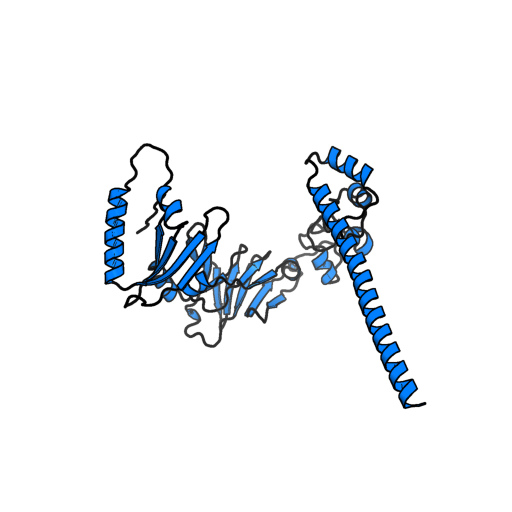 206 ? -18.815 -7.040 21.965 1.00 85.12 206 LYS A C 1
ATOM 1648 O O . LYS A 1 206 ? -19.731 -6.774 21.197 1.00 85.12 206 LYS A O 1
ATOM 1653 N N . LYS A 1 207 ? -18.347 -6.152 22.848 1.00 87.56 207 LYS A N 1
ATOM 1654 C CA . LYS A 1 207 ? -18.763 -4.740 22.876 1.00 87.56 207 LYS A CA 1
ATOM 1655 C C . LYS A 1 207 ? -17.875 -3.839 22.030 1.00 87.56 207 LYS A C 1
ATOM 1657 O O . LYS A 1 207 ? -18.274 -2.712 21.761 1.00 87.56 207 LYS A O 1
ATOM 1662 N N . LEU A 1 208 ? -16.682 -4.308 21.685 1.00 90.38 208 LEU A N 1
ATOM 1663 C CA . LEU A 1 208 ? -15.721 -3.526 20.931 1.00 90.38 208 LEU A CA 1
ATOM 1664 C C . LEU A 1 208 ? -16.206 -3.342 19.505 1.00 90.38 208 LEU A C 1
ATOM 1666 O O . LEU A 1 208 ? -16.883 -4.212 18.951 1.00 90.38 208 LEU A O 1
ATOM 1670 N N . LYS A 1 209 ? -15.836 -2.207 18.928 1.00 92.56 209 LYS A N 1
ATOM 1671 C CA . LYS A 1 209 ? -16.156 -1.876 17.549 1.00 92.56 209 LYS A CA 1
ATOM 1672 C C . LYS A 1 209 ? -14.954 -1.247 16.861 1.00 92.56 209 LYS A C 1
ATOM 1674 O O . 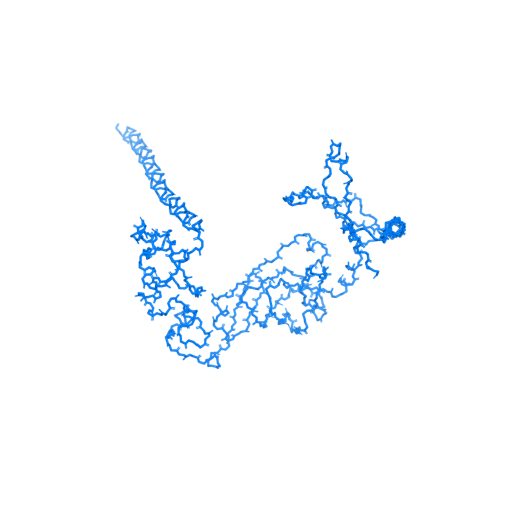LYS A 1 209 ? -14.106 -0.641 17.516 1.00 92.56 209 LYS A O 1
ATOM 1679 N N . ALA A 1 210 ? -14.911 -1.404 15.547 1.00 93.12 210 ALA A N 1
ATOM 1680 C CA . ALA A 1 210 ? -13.969 -0.756 14.658 1.00 93.12 210 ALA A CA 1
ATOM 1681 C C . ALA A 1 210 ? -14.504 0.609 14.194 1.00 93.12 210 ALA A C 1
ATOM 1683 O O . ALA A 1 210 ? -15.676 0.740 13.815 1.00 93.12 210 ALA A O 1
ATOM 1684 N N . PHE A 1 211 ? -13.624 1.603 14.203 1.00 89.00 211 PHE A N 1
ATOM 1685 C CA . PHE A 1 211 ? -13.873 2.984 13.806 1.00 89.00 211 PHE A CA 1
ATOM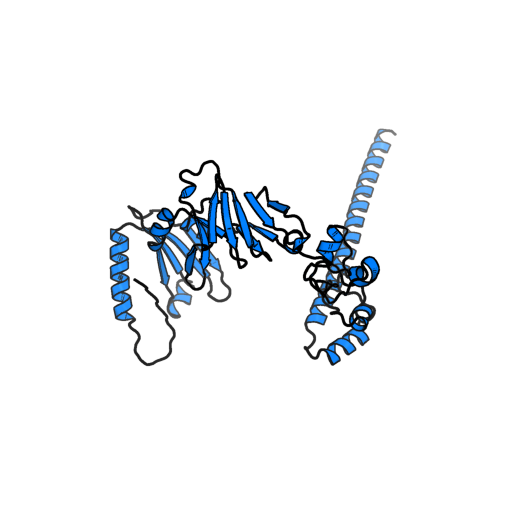 1686 C C . PHE A 1 211 ? -12.744 3.481 12.901 1.00 89.00 211 PHE A C 1
ATOM 1688 O O . PHE A 1 211 ? -11.639 2.939 12.929 1.00 89.00 211 PHE A O 1
ATOM 1695 N N . TYR A 1 212 ? -13.010 4.540 12.148 1.00 85.06 212 TYR A N 1
ATOM 1696 C CA . TYR A 1 212 ? -11.984 5.368 11.517 1.00 85.06 212 TYR A CA 1
ATOM 1697 C C . TYR A 1 212 ? -12.169 6.820 11.963 1.00 85.06 212 TYR A C 1
ATOM 1699 O O . TYR A 1 212 ? -13.280 7.207 12.327 1.00 85.06 212 TYR A O 1
ATOM 1707 N N . PHE A 1 213 ? -11.099 7.611 11.958 1.00 74.94 213 PHE A N 1
ATOM 1708 C CA . PHE A 1 213 ? -11.185 9.033 12.283 1.00 74.94 213 PHE A CA 1
ATOM 1709 C C . PHE A 1 213 ? -11.499 9.841 11.020 1.00 74.94 213 PHE A C 1
ATOM 1711 O O . PHE A 1 213 ? -10.769 9.762 10.031 1.00 74.94 213 PHE A O 1
ATOM 1718 N N . ASP A 1 214 ? -12.602 10.582 11.041 1.00 69.06 214 ASP A N 1
ATOM 1719 C CA . ASP A 1 214 ? -13.023 11.478 9.969 1.00 69.06 214 ASP A CA 1
ATOM 1720 C C . ASP A 1 214 ? -12.526 12.889 10.296 1.00 69.06 214 ASP A C 1
ATOM 1722 O O . ASP A 1 214 ? -13.046 13.539 11.201 1.00 69.06 214 ASP A O 1
ATOM 1726 N N . PHE A 1 215 ? -11.503 13.352 9.574 1.00 58.06 215 PHE A N 1
ATOM 1727 C CA . PHE A 1 215 ? -10.885 14.659 9.810 1.00 58.06 215 PHE A CA 1
ATOM 1728 C C . PHE A 1 215 ? -11.827 15.834 9.534 1.00 58.06 215 PHE A C 1
ATOM 1730 O O . PHE A 1 215 ? -11.681 16.869 10.172 1.00 58.06 215 PHE A O 1
ATOM 1737 N N . ASP A 1 216 ? -12.811 15.680 8.642 1.00 59.09 216 ASP A N 1
ATOM 1738 C CA . ASP A 1 216 ? -13.771 16.750 8.350 1.00 59.09 216 ASP A CA 1
ATOM 1739 C C . ASP A 1 216 ? -14.787 16.910 9.486 1.00 59.09 216 ASP A C 1
ATOM 1741 O O . ASP A 1 216 ? -15.286 18.007 9.741 1.00 59.09 216 ASP A O 1
ATOM 1745 N N . LYS A 1 217 ? -15.124 15.801 10.155 1.00 64.00 217 LYS A N 1
ATOM 1746 C CA . LYS A 1 217 ? -16.006 15.803 11.331 1.00 64.00 217 LYS A CA 1
ATOM 1747 C C . LYS A 1 217 ? -15.256 15.945 12.649 1.00 64.00 217 LYS A C 1
ATOM 1749 O O . LYS A 1 217 ? -15.907 16.129 13.671 1.00 64.00 217 LYS A O 1
ATOM 1754 N N . GLU A 1 218 ? -13.931 15.828 12.610 1.00 61.69 218 GLU A N 1
ATOM 1755 C CA . GLU A 1 218 ? -13.052 15.741 13.776 1.00 61.69 218 GLU A CA 1
ATOM 1756 C C . GLU A 1 218 ? -13.490 14.640 14.762 1.00 61.69 218 GLU A C 1
ATOM 1758 O O . GLU A 1 218 ? -13.372 14.793 15.978 1.00 61.69 218 GLU A O 1
ATOM 1763 N N . ASP A 1 219 ? -14.019 13.524 14.247 1.00 67.88 219 ASP A N 1
ATOM 1764 C CA . ASP A 1 219 ? -14.675 12.506 15.071 1.00 67.88 219 ASP A CA 1
ATOM 1765 C C . ASP A 1 219 ? -14.499 11.078 14.529 1.00 67.88 219 ASP A C 1
ATOM 1767 O O . ASP A 1 219 ? -14.272 10.846 13.338 1.00 67.88 219 ASP A O 1
ATOM 1771 N N . PHE A 1 220 ? -14.631 10.093 15.417 1.00 76.88 220 PHE A N 1
ATOM 1772 C CA . PHE A 1 220 ? -14.628 8.683 15.060 1.00 76.88 220 PHE A CA 1
ATOM 1773 C C . PHE A 1 220 ? -15.961 8.251 14.466 1.00 76.88 220 PHE A C 1
ATOM 1775 O O . PHE A 1 220 ? -17.008 8.263 15.109 1.00 76.88 220 PHE A O 1
ATOM 1782 N N . VAL A 1 221 ? -15.900 7.738 13.245 1.00 84.50 221 VAL A N 1
ATOM 1783 C CA . VAL A 1 221 ? -17.052 7.169 12.561 1.00 84.50 221 VAL A CA 1
ATOM 1784 C C . VAL A 1 221 ? -16.986 5.648 12.645 1.00 84.50 221 VAL A C 1
ATOM 1786 O O . VAL A 1 221 ? -16.010 5.012 12.242 1.00 84.50 221 VAL A O 1
ATOM 1789 N N . GLU A 1 222 ? -18.051 5.044 13.177 1.00 91.81 222 GLU A N 1
ATOM 1790 C CA . GLU A 1 222 ? -18.187 3.588 13.253 1.00 91.81 222 GLU A CA 1
ATOM 1791 C C . GLU A 1 222 ? -18.192 2.973 11.845 1.00 91.81 222 GLU A C 1
ATOM 1793 O O . GLU A 1 222 ? -18.976 3.367 10.971 1.00 91.81 222 GLU A O 1
ATOM 1798 N N . ILE A 1 223 ? -17.367 1.943 11.632 1.00 93.00 223 ILE A N 1
ATOM 1799 C CA . ILE A 1 223 ? -17.383 1.183 10.381 1.00 93.00 223 ILE A CA 1
ATOM 1800 C C . ILE A 1 223 ? -18.692 0.392 10.312 1.00 93.00 223 ILE A C 1
ATOM 1802 O O . ILE A 1 223 ? -18.919 -0.544 11.075 1.00 93.00 223 ILE A O 1
ATOM 1806 N N . LYS A 1 224 ? -19.577 0.753 9.378 1.00 91.88 224 LYS A N 1
ATOM 1807 C CA . LYS A 1 224 ? -20.944 0.199 9.311 1.00 91.88 224 LYS A CA 1
ATOM 1808 C C . LYS A 1 224 ? -20.989 -1.315 9.118 1.00 91.88 224 LYS A C 1
ATOM 1810 O O . LYS A 1 224 ? -21.871 -1.978 9.657 1.00 91.88 224 LYS A O 1
ATOM 1815 N N . LYS A 1 225 ? -20.087 -1.856 8.296 1.00 94.75 225 LYS A N 1
ATOM 1816 C CA . LYS A 1 225 ? -20.042 -3.282 7.971 1.00 94.75 225 LYS A CA 1
ATOM 1817 C C . LYS A 1 225 ? -18.907 -3.922 8.757 1.00 94.75 225 LYS A C 1
ATOM 1819 O O . LYS A 1 225 ? -17.771 -3.974 8.297 1.00 94.75 225 LYS A O 1
ATOM 1824 N N . GLN A 1 226 ? -19.242 -4.363 9.963 1.00 95.12 226 GLN A N 1
ATOM 1825 C CA . GLN A 1 226 ? -18.330 -5.063 10.853 1.00 95.12 226 GLN A CA 1
ATOM 1826 C C . GLN A 1 226 ? -19.051 -6.173 11.621 1.00 95.12 226 GLN A C 1
ATOM 1828 O O . GLN A 1 226 ? -20.271 -6.121 11.804 1.00 95.12 226 GLN A O 1
ATOM 1833 N N . ARG A 1 227 ? -18.302 -7.167 12.090 1.00 94.38 227 ARG A N 1
ATOM 1834 C CA . ARG A 1 227 ? -18.782 -8.206 13.007 1.00 94.38 227 ARG A CA 1
ATOM 1835 C C . ARG A 1 227 ? -17.660 -8.644 13.938 1.00 94.38 227 ARG A C 1
ATOM 1837 O O . ARG A 1 227 ? -16.489 -8.550 13.594 1.00 94.38 227 ARG A O 1
ATOM 1844 N N . VAL A 1 228 ? -18.036 -9.133 15.111 1.00 92.94 228 VAL A N 1
ATOM 1845 C CA . VAL A 1 228 ? -17.095 -9.675 16.094 1.00 92.94 228 VAL A CA 1
ATOM 1846 C C . VAL A 1 228 ? -17.294 -11.182 16.147 1.00 92.94 228 VAL A C 1
ATOM 1848 O O . VAL A 1 228 ? -18.401 -11.638 16.447 1.00 92.94 228 VAL A O 1
ATOM 1851 N N . GLU A 1 229 ? -16.238 -11.938 15.877 1.00 90.81 229 GLU A N 1
ATOM 1852 C CA . GLU A 1 229 ? -16.224 -13.399 15.960 1.00 90.81 229 GLU A CA 1
ATOM 1853 C C . GLU A 1 229 ? -15.054 -13.825 16.840 1.00 90.81 229 GLU A C 1
ATOM 1855 O O . GLU A 1 229 ? -13.933 -13.364 16.649 1.00 90.81 229 GLU A O 1
ATOM 1860 N N . ASP A 1 230 ? -15.341 -14.667 17.834 1.00 83.31 230 ASP A N 1
ATOM 1861 C CA . ASP A 1 230 ? -14.381 -15.158 18.824 1.00 83.31 230 ASP A CA 1
ATOM 1862 C C . ASP A 1 230 ? -13.486 -14.055 19.414 1.00 83.31 230 ASP A C 1
ATOM 1864 O O . ASP A 1 230 ? -13.917 -13.286 20.284 1.00 83.31 230 ASP A O 1
ATOM 1868 N N . ASP A 1 231 ? -12.253 -13.984 18.918 1.00 89.81 231 ASP A N 1
ATOM 1869 C CA . ASP A 1 231 ? -11.187 -13.108 19.370 1.00 89.81 231 ASP A CA 1
ATOM 1870 C C . ASP A 1 231 ? -10.750 -12.104 18.290 1.00 89.81 231 ASP A C 1
ATOM 1872 O O . ASP A 1 231 ? -9.657 -11.557 18.391 1.00 89.81 231 ASP A O 1
ATOM 1876 N N . ALA A 1 232 ? -11.588 -11.820 17.289 1.00 93.94 232 ALA A N 1
ATOM 1877 C CA . ALA A 1 232 ? -11.294 -10.869 16.219 1.00 93.94 232 ALA A CA 1
ATOM 1878 C C . ALA A 1 232 ? -12.496 -9.984 15.844 1.00 93.94 232 ALA A C 1
ATOM 1880 O O . ALA A 1 232 ? -13.665 -10.333 16.047 1.00 93.94 232 ALA A O 1
ATOM 1881 N N . ILE A 1 233 ? -12.196 -8.814 15.278 1.00 95.06 233 ILE A N 1
ATOM 1882 C CA . ILE A 1 233 ? -13.175 -7.960 14.600 1.00 95.06 233 ILE A CA 1
ATOM 1883 C C . ILE A 1 233 ? -12.929 -8.043 13.102 1.00 95.06 233 ILE A C 1
ATOM 1885 O O . ILE A 1 233 ? -11.842 -7.722 12.630 1.00 95.06 233 ILE A O 1
ATOM 1889 N N . PHE A 1 234 ? -13.965 -8.417 12.365 1.00 95.81 234 PHE A N 1
ATOM 1890 C CA . PHE A 1 234 ? -13.993 -8.350 10.915 1.00 95.81 234 PHE A CA 1
ATOM 1891 C C . PHE A 1 234 ? -14.619 -7.022 10.508 1.00 95.81 234 PHE A C 1
ATOM 1893 O O . PHE A 1 234 ? -15.753 -6.743 10.901 1.00 95.81 234 PHE A O 1
ATOM 1900 N N . ALA A 1 235 ? -13.909 -6.203 9.740 1.00 95.00 235 ALA A N 1
ATOM 1901 C CA . ALA A 1 235 ? -14.373 -4.888 9.305 1.00 95.00 235 ALA A CA 1
ATOM 1902 C C . ALA A 1 235 ? -14.163 -4.715 7.798 1.00 95.00 235 ALA A C 1
ATOM 1904 O O . ALA A 1 235 ? -13.103 -5.040 7.273 1.00 95.00 235 ALA A O 1
ATOM 1905 N N . THR A 1 236 ? -15.171 -4.206 7.084 1.00 94.50 236 THR A N 1
ATOM 1906 C CA . THR A 1 236 ? -15.027 -3.855 5.665 1.00 94.50 236 THR A CA 1
ATOM 1907 C C . THR A 1 236 ? -14.487 -2.436 5.526 1.00 94.50 236 THR A C 1
ATOM 1909 O O . THR A 1 236 ? -15.161 -1.474 5.898 1.00 94.50 236 THR A O 1
ATOM 1912 N N . ILE A 1 237 ? -13.293 -2.325 4.957 1.00 90.00 237 ILE A N 1
ATOM 1913 C CA . ILE A 1 237 ? -12.591 -1.074 4.685 1.00 90.00 237 ILE A CA 1
ATOM 1914 C C . ILE A 1 237 ? -12.812 -0.698 3.222 1.00 90.00 237 ILE A C 1
ATOM 1916 O O . ILE A 1 237 ? -12.698 -1.549 2.341 1.00 90.00 237 ILE A O 1
ATOM 1920 N N . ASN A 1 238 ? -13.125 0.573 2.970 1.00 85.06 238 ASN A N 1
ATOM 1921 C CA . ASN A 1 238 ? -13.381 1.097 1.622 1.00 85.06 238 ASN A CA 1
ATOM 1922 C C . ASN A 1 238 ? -12.396 2.188 1.195 1.00 85.06 238 ASN A C 1
ATOM 1924 O O . ASN A 1 238 ? -12.522 2.719 0.097 1.00 85.06 238 ASN A O 1
ATOM 1928 N N . ASP A 1 239 ? -11.481 2.564 2.080 1.00 78.88 239 ASP A N 1
ATOM 1929 C CA . ASP A 1 239 ? -10.549 3.660 1.871 1.00 78.88 239 ASP A CA 1
ATOM 1930 C C . ASP A 1 239 ? -9.347 3.482 2.805 1.00 78.88 239 ASP A C 1
ATOM 1932 O O . ASP A 1 239 ? -9.404 2.700 3.756 1.00 78.88 239 ASP A O 1
ATOM 1936 N N . SER A 1 240 ? -8.267 4.209 2.560 1.00 80.00 240 SER A N 1
ATOM 1937 C CA . SER A 1 240 ? -6.985 4.026 3.244 1.00 80.00 240 SER A CA 1
ATOM 1938 C C 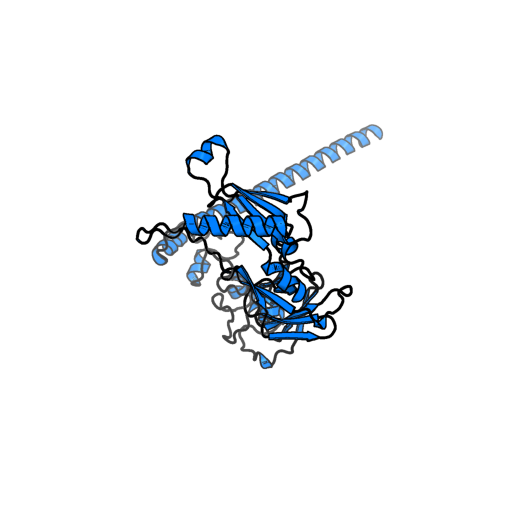. SER A 1 240 ? -6.935 4.720 4.609 1.00 80.00 240 SER A C 1
ATOM 1940 O O . SER A 1 240 ? -5.952 5.383 4.931 1.00 80.00 240 SER A O 1
ATOM 1942 N N . PHE A 1 241 ? -7.990 4.608 5.419 1.00 81.06 241 PHE A N 1
ATOM 1943 C CA . PHE A 1 241 ? -8.019 5.186 6.763 1.00 81.06 241 PHE A CA 1
ATOM 1944 C C . PHE A 1 241 ? -7.429 4.228 7.805 1.00 81.06 241 PHE A C 1
ATOM 1946 O O . PHE A 1 241 ? -7.605 3.010 7.690 1.00 81.06 241 PHE A O 1
ATOM 1953 N N . PRO A 1 242 ? -6.776 4.751 8.857 1.00 86.00 242 PRO A N 1
ATOM 1954 C CA . PRO A 1 242 ? -6.395 3.931 9.994 1.00 86.00 242 PRO A CA 1
ATOM 1955 C C . PRO A 1 242 ? -7.636 3.410 10.722 1.00 86.00 242 PRO A C 1
ATOM 1957 O O . PRO A 1 242 ? -8.599 4.148 10.957 1.00 86.00 242 PRO A O 1
ATOM 1960 N N . VAL A 1 243 ? -7.606 2.131 11.088 1.00 89.81 243 VAL A N 1
ATOM 1961 C CA . VAL A 1 243 ? -8.696 1.459 11.792 1.00 89.81 243 VAL A CA 1
ATOM 1962 C C . VAL A 1 243 ? -8.368 1.340 13.271 1.00 89.81 243 VAL A C 1
ATOM 1964 O O . VAL A 1 243 ? -7.358 0.757 13.667 1.00 89.81 243 VAL A O 1
ATOM 1967 N N . PHE A 1 244 ? -9.273 1.862 14.089 1.00 88.75 244 PHE A N 1
ATOM 1968 C CA . PHE A 1 244 ? -9.170 1.907 15.539 1.00 88.75 244 PHE A CA 1
ATOM 1969 C C . PHE A 1 244 ? -10.188 0.964 16.158 1.00 88.75 244 PHE A C 1
ATOM 1971 O O . PHE A 1 244 ? -11.354 0.952 15.762 1.00 88.75 244 PHE A O 1
ATOM 1978 N N . ILE A 1 245 ? -9.770 0.204 17.168 1.00 90.00 245 ILE A N 1
ATOM 1979 C CA . ILE A 1 245 ? -10.685 -0.613 17.967 1.00 90.00 245 ILE A CA 1
ATOM 1980 C C . ILE A 1 245 ? -10.911 0.069 19.306 1.00 90.00 245 ILE A C 1
ATOM 1982 O O . ILE A 1 245 ? -9.981 0.195 20.105 1.00 90.00 245 ILE A O 1
ATOM 1986 N N . LEU A 1 246 ? -12.157 0.463 19.559 1.00 85.69 246 LEU A N 1
ATOM 1987 C CA . LEU A 1 246 ? -12.557 1.219 20.744 1.00 85.69 246 LEU A CA 1
ATOM 1988 C C . LEU A 1 246 ? -13.692 0.503 21.496 1.00 85.69 246 LEU A C 1
ATOM 1990 O O . LEU A 1 246 ? -14.502 -0.218 20.903 1.00 85.69 246 LEU A O 1
ATOM 1994 N N . ASP A 1 247 ? -13.775 0.723 22.814 1.00 83.69 247 ASP A N 1
ATOM 1995 C CA . ASP A 1 247 ? -14.998 0.462 23.589 1.00 83.69 247 ASP A CA 1
ATOM 1996 C C . ASP A 1 247 ? -15.938 1.670 23.415 1.00 83.69 247 ASP A C 1
ATOM 1998 O O . ASP A 1 247 ? -15.560 2.780 23.804 1.00 83.69 247 ASP A O 1
ATOM 2002 N N . PRO A 1 248 ? -17.166 1.492 22.890 1.00 75.94 248 PRO A N 1
ATOM 2003 C CA . PRO A 1 248 ? -18.122 2.587 22.715 1.00 75.94 248 PRO A CA 1
ATOM 2004 C C . PRO A 1 248 ? -18.394 3.395 23.997 1.00 75.94 248 PRO A C 1
ATOM 2006 O O . PRO A 1 248 ? -18.639 4.594 23.932 1.00 75.94 248 PRO A O 1
ATOM 2009 N N . ASN A 1 249 ? -18.294 2.776 25.181 1.00 68.31 249 ASN A N 1
ATOM 2010 C CA . ASN A 1 249 ? -18.486 3.478 26.460 1.00 68.31 249 ASN A CA 1
ATOM 2011 C C . ASN A 1 249 ? -17.269 4.325 26.869 1.00 68.31 249 ASN A C 1
ATOM 2013 O O . ASN A 1 249 ? -17.380 5.206 27.726 1.00 68.31 249 ASN A O 1
ATOM 2017 N N . THR A 1 250 ? -16.089 4.010 26.332 1.00 58.81 250 THR A N 1
ATOM 2018 C CA . THR A 1 250 ? -14.911 4.874 26.437 1.00 58.81 250 THR A CA 1
ATOM 2019 C C . THR A 1 250 ? -15.082 6.053 25.490 1.00 58.81 250 THR A C 1
ATOM 2021 O O . THR A 1 250 ? -14.881 7.176 25.931 1.00 58.81 250 THR A O 1
ATOM 2024 N N . TYR A 1 251 ? -15.578 5.819 24.271 1.00 51.03 251 TYR A N 1
ATOM 2025 C CA . TYR A 1 251 ? -15.872 6.858 23.278 1.00 51.03 251 TYR A CA 1
ATOM 2026 C C . TYR A 1 251 ? -16.915 7.895 23.740 1.00 51.03 251 TYR A C 1
ATOM 2028 O O . TYR A 1 251 ? -16.646 9.087 23.660 1.00 51.03 251 TYR A O 1
ATOM 2036 N N . GLU A 1 252 ? -18.027 7.503 24.376 1.00 53.19 252 GLU A N 1
ATOM 2037 C CA . GLU A 1 252 ? -18.994 8.467 24.959 1.00 53.19 252 GLU A CA 1
ATOM 2038 C C . GLU A 1 252 ? -18.388 9.381 26.054 1.00 53.19 252 GLU A C 1
ATOM 2040 O O . GLU A 1 252 ? -18.983 10.377 26.476 1.00 53.19 252 GLU A O 1
ATOM 2045 N N . LYS A 1 253 ? -17.200 9.056 26.584 1.00 45.91 253 LYS A N 1
ATOM 2046 C CA . LYS A 1 253 ? -16.478 9.939 27.516 1.00 45.91 253 LYS A CA 1
ATOM 2047 C C . LYS A 1 253 ? -15.595 10.958 26.800 1.00 45.91 253 LYS A C 1
ATOM 2049 O O . LYS A 1 253 ? -15.130 11.876 27.470 1.00 45.91 253 LYS A O 1
ATOM 2054 N N . ILE A 1 254 ? -15.366 10.796 25.500 1.00 45.03 254 ILE A N 1
ATOM 2055 C CA . ILE A 1 254 ? -14.461 11.601 24.673 1.00 45.03 254 ILE A CA 1
ATOM 2056 C C . ILE A 1 254 ? -15.160 12.855 24.137 1.00 45.03 254 ILE A C 1
ATOM 2058 O O . ILE A 1 254 ? -14.535 13.903 24.081 1.00 45.03 254 ILE A O 1
ATOM 2062 N N . GLU A 1 255 ? -16.486 12.863 23.983 1.00 41.34 255 GLU A N 1
ATOM 2063 C CA . GLU A 1 255 ? -17.280 14.100 23.786 1.00 41.34 255 GLU A CA 1
ATOM 2064 C C . GLU A 1 255 ? -17.119 15.148 24.923 1.00 41.34 255 GLU A C 1
ATOM 2066 O O . GLU A 1 255 ? -17.758 16.195 24.939 1.00 41.34 255 GLU A O 1
ATOM 2071 N N . LYS A 1 256 ? -16.283 14.877 25.934 1.00 43.81 256 LYS A N 1
ATOM 2072 C CA . LYS A 1 256 ? -16.035 15.717 27.110 1.00 43.81 256 LYS A CA 1
ATOM 2073 C C . LYS A 1 256 ? -14.640 16.345 27.133 1.00 43.81 256 LYS A C 1
ATOM 2075 O O . LYS A 1 256 ? -14.196 16.726 28.224 1.00 43.81 256 LYS A O 1
ATOM 2080 N N . TYR A 1 257 ? -13.940 16.416 25.999 1.00 43.84 257 TYR A N 1
ATOM 2081 C CA . TYR A 1 257 ? -12.711 17.201 25.905 1.00 43.84 257 TYR A CA 1
ATOM 2082 C C . TYR A 1 257 ? -13.023 18.656 25.558 1.00 43.84 257 TYR A C 1
ATOM 2084 O O . TYR A 1 257 ? -13.763 18.943 24.625 1.00 43.84 257 TYR A O 1
ATOM 2092 N N . TYR A 1 258 ? -12.440 19.580 26.316 1.00 46.88 258 TYR A N 1
ATOM 2093 C CA . TYR A 1 258 ? -12.417 20.990 25.938 1.00 46.88 258 TYR A CA 1
ATOM 2094 C C . TYR A 1 258 ? -11.169 21.248 25.121 1.00 46.88 258 TYR A C 1
ATOM 2096 O O . TYR A 1 258 ? -10.077 20.976 25.627 1.00 46.88 258 TYR A O 1
ATOM 2104 N N . TYR A 1 259 ? -11.322 21.809 23.923 1.00 44.75 259 TYR A N 1
ATOM 2105 C CA . TYR A 1 259 ? -10.212 22.418 23.209 1.00 44.75 259 TYR A CA 1
ATOM 2106 C C . TYR A 1 259 ? -10.438 23.914 23.032 1.00 44.75 259 TYR A C 1
ATOM 2108 O O . TYR A 1 259 ? -11.561 24.372 22.837 1.00 44.75 259 TYR A O 1
ATOM 2116 N N . PHE A 1 260 ? -9.367 24.699 23.112 1.00 46.31 260 PHE A N 1
ATOM 2117 C CA . PHE A 1 260 ? -9.420 26.092 22.688 1.00 46.31 260 PHE A CA 1
ATOM 2118 C C . PHE A 1 260 ? -8.088 26.564 22.130 1.00 46.31 260 PHE A C 1
ATOM 2120 O O . PHE A 1 260 ? -7.021 26.198 22.622 1.00 46.31 260 PHE A O 1
ATOM 2127 N N . ARG A 1 261 ? -8.184 27.424 21.114 1.00 40.75 261 ARG A N 1
ATOM 2128 C CA . ARG A 1 261 ? -7.063 28.081 20.444 1.00 40.75 261 ARG A CA 1
ATOM 2129 C C . ARG A 1 261 ? -7.007 29.540 20.884 1.00 40.75 261 ARG A C 1
ATOM 2131 O O . ARG A 1 261 ? -7.925 30.306 20.596 1.00 40.75 261 ARG A O 1
ATOM 2138 N N . VAL A 1 262 ? -5.927 29.951 21.545 1.00 40.91 262 VAL A N 1
ATOM 2139 C CA . VAL A 1 262 ? -5.674 31.378 21.810 1.00 40.91 262 VAL A CA 1
ATOM 2140 C C . VAL A 1 262 ? -4.749 31.925 20.729 1.00 40.91 262 VAL A C 1
ATOM 2142 O O . VAL A 1 262 ? -3.582 31.546 20.646 1.00 40.91 262 VAL A O 1
ATOM 2145 N N . SER A 1 263 ? -5.269 32.831 19.902 1.00 37.31 263 SER A N 1
ATOM 2146 C CA . SER A 1 263 ? -4.492 33.574 18.904 1.00 37.31 263 SER A CA 1
ATOM 2147 C C . SER A 1 263 ? -4.283 35.003 19.405 1.00 37.31 263 SER A C 1
ATOM 2149 O O . SER A 1 263 ? -5.245 35.751 19.573 1.00 37.31 263 SER A O 1
ATOM 2151 N N . GLY A 1 264 ? -3.039 35.386 19.696 1.00 35.34 264 GLY A N 1
ATOM 2152 C CA . GLY A 1 264 ? -2.712 36.738 20.159 1.00 35.34 264 GLY A CA 1
ATOM 2153 C C . GLY A 1 264 ? -2.749 37.781 19.033 1.00 35.34 264 GLY A C 1
ATOM 2154 O O . GLY A 1 264 ? -2.381 37.497 17.896 1.00 35.34 264 GLY A O 1
ATOM 2155 N N . PHE A 1 265 ? -3.161 39.015 19.349 1.00 42.59 265 PHE A N 1
ATOM 2156 C CA . PHE A 1 265 ? -3.006 40.176 18.460 1.00 42.59 265 PHE A CA 1
ATOM 2157 C C . PHE A 1 265 ? -1.520 40.447 18.158 1.00 42.59 265 PHE A C 1
ATOM 2159 O O . PHE A 1 265 ? -0.669 40.224 19.014 1.00 42.59 265 PHE A O 1
ATOM 2166 N N . GLN A 1 266 ? -1.202 41.024 16.987 1.00 37.56 266 GLN A N 1
ATOM 2167 C CA . GLN A 1 266 ? 0.176 41.243 16.493 1.00 37.56 266 GLN A CA 1
ATOM 2168 C C . GLN A 1 266 ? 1.170 41.864 17.502 1.00 37.56 266 GLN A C 1
ATOM 2170 O O . GLN A 1 266 ? 2.374 41.653 17.381 1.00 37.56 266 GLN A O 1
ATOM 2175 N N . PHE A 1 267 ? 0.696 42.602 18.511 1.00 34.84 267 PHE A N 1
ATOM 2176 C CA . PHE A 1 267 ? 1.532 43.203 19.553 1.00 34.84 267 PHE A CA 1
ATOM 2177 C C . PHE A 1 267 ? 2.176 42.179 20.518 1.00 34.84 267 PHE A C 1
ATOM 2179 O O . PHE A 1 267 ? 3.266 42.434 21.028 1.00 34.84 267 PHE A O 1
ATOM 2186 N N . SER A 1 268 ? 1.569 41.006 20.758 1.00 38.41 268 SER A N 1
ATOM 2187 C CA . SER A 1 268 ? 2.096 40.004 21.709 1.00 38.41 268 SER A CA 1
ATOM 2188 C C . SER A 1 268 ? 3.269 39.176 21.168 1.00 38.41 268 SER A C 1
ATOM 2190 O O . SER A 1 268 ? 4.052 38.646 21.960 1.00 38.41 268 SER A O 1
ATOM 2192 N N . ARG A 1 269 ? 3.442 39.115 19.838 1.00 43.44 269 ARG A N 1
ATOM 2193 C CA . ARG A 1 269 ? 4.537 38.387 19.161 1.00 43.44 269 ARG A CA 1
ATOM 2194 C C . ARG A 1 269 ? 5.927 38.880 19.573 1.00 43.44 269 ARG A C 1
ATOM 2196 O O . ARG A 1 269 ? 6.838 38.079 19.728 1.00 43.44 269 ARG A O 1
ATOM 2203 N N . ALA A 1 270 ? 6.083 40.186 19.797 1.00 37.56 270 ALA A N 1
ATOM 2204 C CA . ALA A 1 270 ? 7.382 40.800 20.084 1.00 37.56 270 ALA A CA 1
ATOM 2205 C C . ALA A 1 270 ? 7.817 40.718 21.560 1.00 37.56 270 ALA A C 1
ATOM 2207 O O . ALA A 1 270 ? 8.995 40.907 21.853 1.00 37.56 270 ALA A O 1
ATOM 2208 N N . VAL A 1 271 ? 6.885 40.479 22.490 1.00 35.34 271 VAL A N 1
ATOM 2209 C CA . VAL A 1 271 ? 7.154 40.565 23.940 1.00 35.34 271 VAL A CA 1
ATOM 2210 C C . VAL A 1 271 ? 7.141 39.195 24.619 1.00 35.34 271 VAL A C 1
ATOM 2212 O O . VAL A 1 271 ? 7.909 38.990 25.554 1.00 35.34 271 VAL A O 1
ATOM 2215 N N . ALA A 1 272 ? 6.296 38.264 24.162 1.00 42.34 272 ALA A N 1
ATOM 2216 C CA . ALA A 1 272 ? 6.086 36.983 24.841 1.00 42.34 272 ALA A CA 1
ATOM 2217 C C . ALA A 1 272 ? 6.324 35.737 23.967 1.00 42.34 272 ALA A C 1
ATOM 2219 O O . ALA A 1 272 ? 6.347 34.639 24.508 1.00 42.34 272 ALA A O 1
ATOM 2220 N N . GLY A 1 273 ? 6.534 35.896 22.653 1.00 36.34 273 GLY A N 1
ATOM 2221 C CA . GLY A 1 273 ? 6.878 34.785 21.759 1.00 36.34 273 GLY A CA 1
ATOM 2222 C C . GLY A 1 273 ? 5.792 33.711 21.624 1.00 36.34 273 GLY A C 1
ATOM 2223 O O . GLY A 1 273 ? 6.117 32.533 21.681 1.00 36.34 273 GLY A O 1
ATOM 2224 N N . PHE A 1 274 ? 4.521 34.095 21.466 1.00 40.06 274 PHE A N 1
ATOM 2225 C CA . PHE A 1 274 ? 3.443 33.134 21.205 1.00 40.06 274 PHE A CA 1
ATOM 2226 C C . PHE A 1 274 ? 3.029 33.142 19.731 1.00 40.06 274 PHE A C 1
ATOM 2228 O O . PHE A 1 274 ? 2.482 34.140 19.252 1.00 40.06 274 PHE A O 1
ATOM 2235 N N . ASP A 1 275 ? 3.247 32.011 19.067 1.00 49.69 275 ASP A N 1
ATOM 2236 C CA . ASP A 1 275 ? 2.325 31.455 18.079 1.00 49.69 275 ASP A CA 1
ATOM 2237 C C . ASP A 1 275 ? 1.442 30.414 18.831 1.00 49.69 275 ASP A C 1
ATOM 2239 O O . ASP A 1 275 ? 1.653 30.155 20.016 1.00 49.69 275 ASP A O 1
ATOM 2243 N N . HIS A 1 276 ? 0.335 29.979 18.242 1.00 44.78 276 HIS A N 1
ATOM 2244 C CA . HIS A 1 276 ? -0.878 29.459 18.904 1.00 44.78 276 HIS A CA 1
ATOM 2245 C C . HIS A 1 276 ? -0.696 28.479 20.094 1.00 44.78 276 HIS A C 1
ATOM 2247 O O . HIS A 1 276 ? 0.074 27.533 20.029 1.00 44.78 276 HIS A O 1
ATOM 2253 N N . LYS A 1 277 ? -1.486 28.620 21.172 1.00 43.19 277 LYS A N 1
ATOM 2254 C CA . LYS A 1 277 ? -1.552 27.606 22.250 1.00 43.19 277 LYS A CA 1
ATOM 2255 C C . LYS A 1 277 ? -2.884 26.860 22.201 1.00 43.19 277 LYS A C 1
ATOM 2257 O O . LYS A 1 277 ? -3.938 27.504 22.243 1.00 43.19 277 LYS A O 1
ATOM 2262 N N . VAL A 1 278 ? -2.817 25.534 22.087 1.00 47.44 278 VAL A N 1
ATOM 2263 C CA . VAL A 1 278 ? -3.958 24.611 22.072 1.00 47.44 278 VAL A CA 1
ATOM 2264 C C . VAL A 1 278 ? -3.954 23.840 23.384 1.00 47.44 278 VAL A C 1
ATOM 2266 O O . VAL A 1 278 ? -3.001 23.137 23.711 1.00 47.44 278 VAL A O 1
ATOM 2269 N N . PHE A 1 279 ? -5.019 23.981 24.162 1.00 50.81 279 PHE A N 1
ATOM 2270 C CA . PHE A 1 279 ? -5.188 23.209 25.389 1.00 50.81 279 PHE A CA 1
ATOM 2271 C C . PHE A 1 279 ? -6.247 22.142 25.171 1.00 50.81 279 PHE A C 1
ATOM 2273 O O . PHE A 1 279 ? -7.327 22.487 24.708 1.00 50.81 279 PHE A O 1
ATOM 2280 N N . ILE A 1 280 ? -5.965 20.892 25.536 1.00 52.62 280 ILE A N 1
ATOM 2281 C CA . ILE A 1 280 ? -6.920 19.780 25.499 1.00 52.62 280 ILE A CA 1
ATOM 2282 C C . ILE A 1 280 ? -7.131 19.288 26.934 1.00 52.62 280 ILE A C 1
ATOM 2284 O O . ILE A 1 280 ? -6.204 18.791 27.576 1.00 52.62 280 ILE A O 1
ATOM 2288 N N . PHE A 1 281 ? -8.354 19.413 27.457 1.00 53.50 281 PHE A N 1
ATOM 2289 C CA . PHE A 1 281 ? -8.670 18.979 28.823 1.00 53.50 281 PHE A CA 1
ATOM 2290 C C . PHE A 1 281 ? -9.576 17.754 28.855 1.00 53.50 281 PHE A C 1
ATOM 2292 O O . PHE A 1 281 ? -10.718 17.828 28.417 1.00 53.50 281 PHE A O 1
ATOM 2299 N N . LYS A 1 282 ? -9.128 16.664 29.482 1.00 50.78 282 LYS A N 1
ATOM 2300 C CA . LYS A 1 282 ? -9.950 15.488 29.812 1.00 50.78 282 LYS A CA 1
ATOM 2301 C C . LYS A 1 282 ? -10.802 15.767 31.049 1.00 50.78 282 LYS A C 1
ATOM 2303 O O . LYS A 1 282 ? -10.247 16.003 32.121 1.00 50.78 282 LYS A O 1
ATOM 2308 N N . ARG A 1 283 ? -12.137 15.702 30.990 1.00 47.44 283 ARG A N 1
ATOM 2309 C CA . ARG A 1 283 ? -12.950 15.818 32.222 1.00 47.44 283 ARG A CA 1
ATOM 2310 C C . ARG A 1 283 ? -12.639 14.675 33.206 1.00 47.44 283 ARG A C 1
ATOM 2312 O O . ARG A 1 283 ? -12.792 13.499 32.880 1.00 47.44 283 ARG A O 1
ATOM 2319 N N . ALA A 1 284 ? -12.259 15.022 34.433 1.00 52.84 284 ALA A N 1
ATOM 2320 C CA . ALA A 1 284 ? -11.988 14.100 35.536 1.00 52.84 284 ALA A CA 1
ATOM 2321 C C . ALA A 1 284 ? -12.695 14.551 36.825 1.00 52.84 284 ALA A C 1
ATOM 2323 O O . ALA A 1 284 ? -13.379 15.569 36.868 1.00 52.84 284 ALA A O 1
ATOM 2324 N N . TRP A 1 285 ? -12.562 13.775 37.905 1.00 42.44 285 TRP A N 1
ATOM 2325 C CA . TRP A 1 285 ? -13.143 14.138 39.205 1.00 42.44 285 TRP A CA 1
ATOM 2326 C C . TRP A 1 285 ? -12.375 15.272 39.911 1.00 42.44 285 TRP A C 1
ATOM 2328 O O . TRP A 1 285 ? -12.922 15.917 40.805 1.00 42.44 285 TRP A O 1
ATOM 2338 N N . ARG A 1 286 ? -11.122 15.520 39.507 1.00 47.47 286 ARG A N 1
ATOM 2339 C CA . ARG A 1 286 ? -10.236 16.572 40.014 1.00 47.47 286 ARG A CA 1
ATOM 2340 C C . ARG A 1 286 ? -9.356 17.090 38.876 1.00 47.47 286 ARG A C 1
ATOM 2342 O O . ARG A 1 286 ? -9.078 16.337 37.947 1.00 47.47 286 ARG A O 1
ATOM 2349 N N . ASP A 1 287 ? -8.923 18.341 38.970 1.00 49.72 287 ASP A N 1
ATOM 2350 C CA . ASP A 1 287 ? -7.923 18.903 38.058 1.00 49.72 287 ASP A CA 1
ATOM 2351 C C . ASP A 1 287 ? -6.602 18.110 38.162 1.00 49.72 287 ASP A C 1
ATOM 2353 O O . ASP A 1 287 ? -6.257 17.638 39.256 1.00 49.72 287 ASP A O 1
ATOM 2357 N N . SER A 1 288 ? -5.875 17.927 37.050 1.00 57.53 288 SER A N 1
ATOM 2358 C CA . SER A 1 288 ? -4.515 17.380 37.122 1.00 57.53 288 SER A CA 1
ATOM 2359 C C . SER A 1 288 ? -3.557 18.470 37.577 1.00 57.53 288 SER A C 1
ATOM 2361 O O . SER A 1 288 ? -3.586 19.594 37.087 1.00 57.53 288 SER A O 1
ATOM 2363 N N . ASP A 1 289 ? -2.665 18.110 38.498 1.00 50.09 289 ASP A N 1
ATOM 2364 C CA . ASP A 1 289 ? -1.565 18.987 38.915 1.00 50.09 289 ASP A CA 1
ATOM 2365 C C . ASP A 1 289 ? -0.412 18.982 37.882 1.00 50.09 289 ASP A C 1
ATOM 2367 O O . ASP A 1 289 ? 0.478 19.826 37.943 1.00 50.09 289 ASP A O 1
ATOM 2371 N N . ASN A 1 290 ? -0.435 18.036 36.931 1.00 48.81 290 ASN A N 1
ATOM 2372 C CA . ASN A 1 290 ? 0.560 17.862 35.874 1.00 48.81 290 ASN A CA 1
ATOM 2373 C C . ASN A 1 290 ? -0.092 18.051 34.499 1.00 48.81 290 ASN A C 1
ATOM 2375 O O . ASN A 1 290 ? -1.163 17.492 34.246 1.00 48.81 290 ASN A O 1
ATOM 2379 N N . PHE A 1 291 ? 0.586 18.789 33.623 1.00 49.31 291 PHE A N 1
ATOM 2380 C CA . PHE A 1 291 ? 0.233 18.973 32.219 1.00 49.31 291 PHE A CA 1
ATOM 2381 C C . PHE A 1 291 ? 1.338 18.362 31.363 1.00 49.31 291 PHE A C 1
ATOM 2383 O O . PHE A 1 291 ? 2.517 18.521 31.685 1.00 49.31 291 PHE A O 1
ATOM 2390 N N . VAL A 1 292 ? 0.966 17.659 30.297 1.00 52.81 292 VAL A N 1
ATOM 2391 C CA . VAL A 1 292 ? 1.914 17.364 29.217 1.00 52.81 292 VAL A CA 1
ATOM 2392 C C . VAL A 1 292 ? 1.967 18.623 28.370 1.00 52.81 292 VAL A C 1
ATOM 2394 O O . VAL A 1 292 ? 0.929 19.039 27.867 1.00 52.81 292 VAL A O 1
ATOM 2397 N N . GLU A 1 293 ? 3.125 19.274 28.304 1.00 50.69 293 GLU A N 1
ATOM 2398 C CA . GLU A 1 293 ? 3.348 20.452 27.468 1.00 50.69 293 GLU A CA 1
ATOM 2399 C C . GLU A 1 293 ? 4.349 20.089 26.374 1.00 50.69 293 GLU A C 1
ATOM 2401 O O . GLU A 1 293 ? 5.524 19.879 26.676 1.00 50.69 293 GLU A O 1
ATOM 2406 N N . ASP A 1 294 ? 3.892 20.062 25.126 1.00 49.81 294 ASP A N 1
ATOM 2407 C CA . ASP A 1 294 ? 4.745 19.846 23.958 1.00 49.81 294 ASP A CA 1
ATOM 2408 C C . ASP A 1 294 ? 4.702 21.056 23.024 1.00 49.81 294 ASP A C 1
ATOM 2410 O O . ASP A 1 294 ? 3.683 21.740 22.891 1.00 49.81 294 ASP A O 1
ATOM 2414 N N . LYS A 1 295 ? 5.851 21.364 22.413 1.00 47.28 295 LYS A N 1
ATOM 2415 C CA . LYS A 1 295 ? 6.003 22.480 21.472 1.00 47.28 295 LYS A CA 1
ATOM 2416 C C . LYS A 1 295 ? 6.275 21.935 20.081 1.00 47.28 295 LYS A C 1
ATOM 2418 O O . LYS A 1 295 ? 7.274 21.249 19.882 1.00 47.28 295 LYS A O 1
ATOM 2423 N N . TYR A 1 296 ? 5.437 22.314 19.129 1.00 50.00 296 TYR A N 1
ATOM 2424 C CA . TYR A 1 296 ? 5.556 21.932 17.729 1.00 50.00 296 TYR A CA 1
ATOM 2425 C C . TYR A 1 296 ? 5.849 23.172 16.891 1.00 50.00 296 TYR A C 1
ATOM 2427 O O . TYR A 1 296 ? 5.210 24.201 17.073 1.00 50.00 296 TYR A O 1
ATOM 2435 N N . GLU A 1 297 ? 6.818 23.099 15.983 1.00 44.25 297 GLU A N 1
ATOM 2436 C CA . GLU A 1 297 ? 7.043 24.139 14.974 1.00 44.25 297 GLU A CA 1
ATOM 2437 C C . GLU A 1 297 ? 6.330 23.732 13.685 1.00 44.25 297 GLU A C 1
ATOM 2439 O O . GLU A 1 297 ? 6.724 22.760 13.045 1.00 44.25 297 GLU A O 1
ATOM 2444 N N . ASP A 1 298 ? 5.279 24.466 13.322 1.00 46.94 298 ASP A N 1
ATOM 2445 C CA . ASP A 1 298 ? 4.573 24.314 12.051 1.00 46.94 298 ASP A CA 1
ATOM 2446 C C . ASP A 1 298 ? 4.969 25.454 11.094 1.00 46.94 298 ASP A C 1
ATOM 2448 O O . ASP A 1 298 ? 5.003 26.625 11.487 1.00 46.94 298 ASP A O 1
ATOM 2452 N N . GLU A 1 299 ? 5.305 25.127 9.842 1.00 41.38 299 GLU A N 1
ATOM 2453 C CA . GLU A 1 299 ? 5.809 26.102 8.859 1.00 41.38 299 GLU A CA 1
ATOM 2454 C C . GLU A 1 299 ? 4.751 27.135 8.423 1.00 41.38 299 GLU A C 1
ATOM 2456 O O . GLU A 1 299 ? 5.113 28.236 7.997 1.00 41.38 299 GLU A O 1
ATOM 2461 N N . GLU A 1 300 ? 3.460 26.814 8.540 1.00 39.03 300 GLU A N 1
ATOM 2462 C CA . GLU A 1 300 ? 2.343 27.663 8.112 1.00 39.03 300 GLU A CA 1
ATOM 2463 C C . GLU A 1 300 ? 1.735 28.454 9.285 1.00 39.03 300 GLU A C 1
ATOM 2465 O O . GLU A 1 300 ? 1.387 29.630 9.131 1.00 39.03 300 GLU A O 1
ATOM 2470 N N . TYR A 1 301 ? 1.667 27.850 10.477 1.00 38.62 301 TYR A N 1
ATOM 2471 C CA . TYR A 1 301 ? 1.000 28.424 11.657 1.00 38.62 301 TYR A CA 1
ATOM 2472 C C . TYR A 1 301 ? 1.944 28.858 12.794 1.00 38.62 301 TYR A C 1
ATOM 2474 O O . TYR A 1 301 ? 1.493 29.514 13.738 1.00 38.62 301 TYR A O 1
ATOM 2482 N N . GLY A 1 302 ? 3.244 28.567 12.701 1.00 47.56 302 GLY A N 1
ATOM 2483 C CA . GLY A 1 302 ? 4.253 28.922 13.701 1.00 47.56 302 GLY A CA 1
ATOM 2484 C C . GLY A 1 302 ? 4.369 27.921 14.858 1.00 47.56 302 GLY A C 1
ATOM 2485 O O . GLY A 1 302 ? 3.937 26.773 14.767 1.00 47.56 302 GLY A O 1
ATOM 2486 N N . ILE A 1 303 ? 4.987 28.350 15.965 1.00 39.72 303 ILE A N 1
ATOM 2487 C CA . ILE A 1 303 ? 5.181 27.512 17.164 1.00 39.72 303 ILE A CA 1
ATOM 2488 C C . ILE A 1 303 ? 3.830 27.271 17.845 1.00 39.72 303 ILE A C 1
ATOM 2490 O O . ILE A 1 303 ? 3.263 28.199 18.415 1.00 39.72 303 ILE A O 1
ATOM 2494 N N . THR A 1 304 ? 3.340 26.034 17.836 1.00 50.47 304 THR A N 1
ATOM 2495 C CA . THR A 1 304 ? 2.134 25.624 18.553 1.00 50.47 304 THR A CA 1
ATOM 2496 C C . THR A 1 304 ? 2.493 24.915 19.858 1.00 50.47 304 THR A C 1
ATOM 2498 O O . THR A 1 304 ? 3.202 23.912 19.857 1.00 50.47 304 THR A O 1
ATOM 2501 N N . GLU A 1 305 ? 2.011 25.430 20.989 1.00 45.44 305 GLU A N 1
ATOM 2502 C CA . GLU A 1 305 ? 2.113 24.755 22.291 1.00 45.44 305 GLU A CA 1
ATOM 2503 C C . GLU A 1 305 ? 0.853 23.909 22.527 1.00 45.44 305 GLU A C 1
ATOM 2505 O O . GLU A 1 305 ? -0.243 24.462 22.640 1.00 45.44 305 GLU A O 1
ATOM 2510 N N . LEU A 1 306 ? 1.000 22.585 22.620 1.00 44.22 306 LEU A N 1
ATOM 2511 C CA . LEU A 1 306 ? -0.065 21.654 22.989 1.00 44.22 306 LEU A CA 1
ATOM 2512 C C . LEU A 1 306 ? 0.034 21.344 24.484 1.00 44.22 306 LEU A C 1
ATOM 2514 O O . LEU A 1 306 ? 1.084 20.919 24.962 1.00 44.22 306 LEU A O 1
ATOM 2518 N N . SER A 1 307 ? -1.050 21.559 25.230 1.00 48.28 307 SER A N 1
ATOM 2519 C CA . SER A 1 307 ? -1.105 21.230 26.656 1.00 48.28 307 SER A CA 1
ATOM 2520 C C . SER A 1 307 ? -2.259 20.284 26.968 1.00 48.28 307 SER A C 1
ATOM 2522 O O . SER A 1 307 ? -3.423 20.662 26.825 1.00 48.28 307 SER A O 1
ATOM 2524 N N . ILE A 1 308 ? -1.940 19.060 27.398 1.00 52.81 308 ILE A N 1
ATOM 2525 C CA . ILE A 1 308 ? -2.920 18.023 27.745 1.00 52.81 308 ILE A CA 1
ATOM 2526 C C . ILE A 1 308 ? -3.005 17.897 29.270 1.00 52.81 308 ILE A C 1
ATOM 2528 O O . ILE A 1 308 ? -2.004 17.635 29.942 1.00 52.81 308 ILE A O 1
ATOM 2532 N N . GLY A 1 309 ? -4.206 18.068 29.827 1.00 56.31 309 GLY A N 1
ATOM 2533 C CA . GLY A 1 309 ? -4.460 17.953 31.269 1.00 56.31 309 GLY A CA 1
ATOM 2534 C C . GLY A 1 309 ? -5.838 17.379 31.584 1.00 56.31 309 GLY A C 1
ATOM 2535 O O . GLY A 1 309 ? -6.664 17.201 30.692 1.00 56.31 309 GLY A O 1
ATOM 2536 N N . THR A 1 310 ? -6.120 17.080 32.853 1.00 53.34 310 THR A N 1
ATOM 2537 C CA . THR A 1 310 ? -7.482 16.721 33.283 1.00 53.34 310 THR A CA 1
ATOM 2538 C C . THR A 1 310 ? -8.151 17.891 33.993 1.00 53.34 310 THR A C 1
ATOM 2540 O O . THR A 1 310 ? -7.495 18.564 34.783 1.00 53.34 310 THR A O 1
ATOM 2543 N N . ILE A 1 311 ? -9.452 18.105 33.783 1.00 53.81 311 ILE A N 1
ATOM 2544 C CA . ILE A 1 311 ? -10.214 19.182 34.423 1.00 53.81 311 ILE A CA 1
ATOM 2545 C C . ILE A 1 311 ? -11.409 18.662 35.228 1.00 53.81 311 ILE A C 1
ATOM 2547 O O . ILE A 1 311 ? -12.192 17.829 34.772 1.00 53.81 311 ILE A O 1
ATOM 2551 N N . GLY A 1 312 ? -11.547 19.154 36.451 1.00 51.03 312 GLY A N 1
ATOM 2552 C CA . GLY A 1 312 ? -12.624 18.884 37.383 1.00 51.03 312 GLY A CA 1
ATOM 2553 C C . GLY A 1 312 ? -13.926 19.610 37.020 1.00 51.03 312 GLY A C 1
ATOM 2554 O O . GLY A 1 312 ? -13.929 20.588 36.271 1.00 51.03 312 GLY A O 1
ATOM 2555 N N . PRO A 1 313 ? -15.063 19.182 37.593 1.00 45.75 313 PRO A N 1
ATOM 2556 C CA . PRO A 1 313 ? -16.389 19.688 37.229 1.00 45.75 313 PRO A CA 1
ATOM 2557 C C . PRO A 1 313 ? -16.604 21.183 37.525 1.00 45.75 313 PRO A C 1
ATOM 2559 O O . PRO A 1 313 ? -17.362 21.838 36.818 1.00 45.75 313 PRO A O 1
ATOM 2562 N N . ILE A 1 314 ? -15.935 21.739 38.541 1.00 51.09 314 ILE A N 1
ATOM 2563 C CA . ILE A 1 314 ? -16.025 23.170 38.892 1.00 51.09 314 ILE A CA 1
ATOM 2564 C C . ILE A 1 314 ? -15.276 24.021 37.860 1.00 51.09 314 ILE A C 1
ATOM 2566 O O . ILE A 1 314 ? -15.810 25.008 37.359 1.00 51.09 314 ILE A O 1
ATOM 2570 N N . SER A 1 315 ? -14.054 23.612 37.530 1.00 49.66 315 SER A N 1
ATOM 2571 C CA . SER A 1 315 ? -13.183 24.283 36.566 1.00 49.66 315 SER A CA 1
ATOM 2572 C C . SER A 1 315 ? -13.765 24.201 35.146 1.00 49.66 315 SER A C 1
ATOM 2574 O O . SER A 1 315 ? -13.744 25.190 34.417 1.00 49.66 315 SER A O 1
ATOM 2576 N N . ALA A 1 316 ? -14.404 23.077 34.799 1.00 54.47 316 ALA A N 1
ATOM 2577 C CA . ALA A 1 316 ? -15.175 22.928 33.565 1.00 54.47 316 ALA A CA 1
ATOM 2578 C C . ALA A 1 316 ? -16.378 23.890 33.501 1.00 54.47 316 ALA A C 1
ATOM 2580 O O . ALA A 1 316 ? -16.533 24.601 32.517 1.00 54.47 316 ALA A O 1
ATOM 2581 N N . ALA A 1 317 ? -17.183 23.984 34.568 1.00 50.25 317 ALA A N 1
ATOM 2582 C CA . ALA A 1 317 ? -18.329 24.900 34.611 1.00 50.25 317 ALA A CA 1
ATOM 2583 C C . ALA A 1 317 ? -17.913 26.384 34.563 1.00 50.25 317 ALA A C 1
ATOM 2585 O O . ALA A 1 317 ? -18.642 27.229 34.042 1.00 50.25 317 ALA A O 1
ATOM 2586 N N . PHE A 1 318 ? -16.739 26.715 35.106 1.00 51.50 318 PHE A N 1
ATOM 2587 C CA . PHE A 1 318 ? -16.154 28.047 34.978 1.00 51.50 318 PHE A CA 1
ATOM 2588 C C . PHE A 1 318 ? -15.753 28.349 33.529 1.00 51.50 318 PHE A C 1
ATOM 2590 O O . PHE A 1 318 ? -16.105 29.414 33.024 1.00 51.50 318 PHE A O 1
ATOM 2597 N N . LEU A 1 319 ? -15.077 27.414 32.852 1.00 53.16 319 LEU A N 1
ATOM 2598 C CA . LEU A 1 319 ? -14.740 27.538 31.431 1.00 53.16 319 LEU A CA 1
ATOM 2599 C C . LEU A 1 319 ? -15.993 27.676 30.565 1.00 53.16 319 LEU A C 1
ATOM 2601 O O . LEU A 1 319 ? -16.058 28.621 29.786 1.00 53.16 319 LEU A O 1
ATOM 2605 N N . ASP A 1 320 ? -17.019 26.847 30.780 1.00 51.16 320 ASP A N 1
ATOM 2606 C CA . ASP A 1 320 ? -18.325 26.970 30.108 1.00 51.16 320 ASP A CA 1
ATOM 2607 C C . ASP A 1 320 ? -18.899 28.395 30.254 1.00 51.16 320 ASP A C 1
ATOM 2609 O O . ASP A 1 320 ? -19.391 28.994 29.296 1.00 51.16 320 ASP A O 1
ATOM 2613 N N . GLY A 1 321 ? -18.791 28.982 31.453 1.00 46.12 321 GLY A N 1
ATOM 2614 C CA . GLY A 1 321 ? -19.224 30.354 31.728 1.00 46.12 321 GLY A CA 1
ATOM 2615 C C . GLY A 1 321 ? -18.376 31.433 31.044 1.00 46.12 321 GLY A C 1
ATOM 2616 O O . GLY A 1 321 ? -18.918 32.451 30.607 1.00 46.12 321 GLY A O 1
ATOM 2617 N N . VAL A 1 322 ? -17.063 31.222 30.930 1.00 47.25 322 VAL A N 1
ATOM 2618 C CA . VAL A 1 322 ? -16.148 32.114 30.202 1.00 47.25 322 VAL A CA 1
ATOM 2619 C C . VAL A 1 322 ? -16.423 32.051 28.698 1.00 47.25 322 VAL A C 1
ATOM 2621 O O . VAL A 1 322 ? -16.509 33.104 28.067 1.00 47.25 322 VAL A O 1
ATOM 2624 N N . TYR A 1 323 ? -16.652 30.866 28.128 1.00 50.41 323 TYR A N 1
ATOM 2625 C CA . TYR A 1 323 ? -16.997 30.710 26.710 1.00 50.41 323 TYR A CA 1
ATOM 2626 C C . TYR A 1 323 ? -18.344 31.332 26.366 1.00 50.41 323 TYR A C 1
ATOM 2628 O O . TYR A 1 323 ? -18.423 32.129 25.437 1.00 50.41 323 TYR A O 1
ATOM 2636 N N . ALA A 1 324 ? -19.373 31.114 27.188 1.00 50.66 324 ALA A N 1
ATOM 2637 C CA . ALA A 1 324 ? -20.673 31.757 26.997 1.00 50.66 324 ALA A CA 1
ATOM 2638 C C . ALA A 1 324 ? -20.608 33.300 27.066 1.00 50.66 324 ALA A C 1
ATOM 2640 O O . ALA A 1 324 ? -21.489 33.993 26.548 1.00 50.66 324 ALA A O 1
ATOM 2641 N N . LEU A 1 325 ? -19.592 33.857 27.735 1.00 42.00 325 LEU A N 1
ATOM 2642 C CA . LEU A 1 325 ? -19.321 35.293 27.759 1.00 42.00 325 LEU A CA 1
ATOM 2643 C C . LEU A 1 325 ? -18.557 35.742 26.504 1.00 42.00 325 LEU A C 1
ATOM 2645 O O . LEU A 1 325 ? -18.897 36.776 25.933 1.00 42.00 325 LEU A O 1
ATOM 2649 N N . LEU A 1 326 ? -17.555 34.975 26.070 1.00 42.25 326 LEU A N 1
ATOM 2650 C CA . LEU A 1 326 ? -16.778 35.255 24.861 1.00 42.25 326 LEU A CA 1
ATOM 2651 C C . LEU A 1 326 ? -17.649 35.183 23.602 1.00 42.25 326 LEU A C 1
ATOM 2653 O O . LEU A 1 326 ? -17.598 36.113 22.806 1.00 42.25 326 LEU A O 1
ATOM 2657 N N . ASP A 1 327 ? -18.535 34.196 23.480 1.00 44.84 327 ASP A N 1
ATOM 2658 C CA . ASP A 1 327 ? -19.495 34.09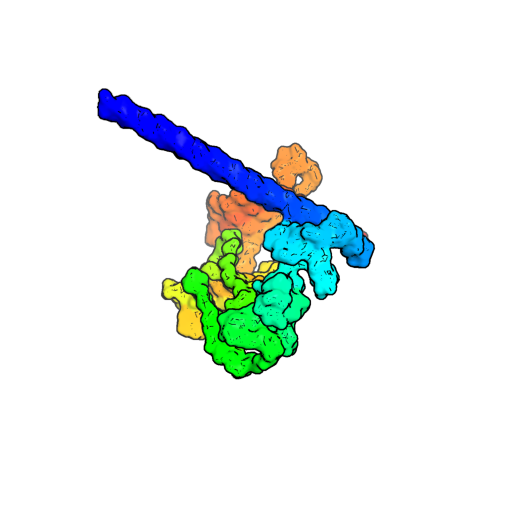4 22.368 1.00 44.84 327 ASP A CA 1
ATOM 2659 C C . ASP A 1 327 ? -20.456 35.291 22.310 1.00 44.84 327 ASP A C 1
ATOM 2661 O O . ASP A 1 327 ? -20.877 35.720 21.238 1.00 44.84 327 ASP A O 1
ATOM 2665 N N . LYS A 1 328 ? -20.774 35.899 23.461 1.00 45.59 328 LYS A N 1
ATOM 2666 C CA . LYS A 1 328 ? -21.558 37.146 23.518 1.00 45.59 328 LYS A CA 1
ATOM 2667 C C . LYS A 1 328 ? -20.754 38.384 23.129 1.00 45.59 328 LYS A C 1
ATOM 2669 O O . LYS A 1 328 ? -21.346 39.359 22.675 1.00 45.59 328 LYS A O 1
ATOM 2674 N N . ILE A 1 329 ? -19.440 38.377 23.349 1.00 37.12 329 ILE A N 1
ATOM 2675 C CA . ILE A 1 329 ? -18.534 39.490 23.023 1.00 37.12 329 ILE A CA 1
ATOM 2676 C C . ILE A 1 329 ? -18.120 39.439 21.545 1.00 37.12 329 ILE A C 1
ATOM 2678 O O . ILE A 1 329 ? -17.989 40.486 20.916 1.00 37.12 329 ILE A O 1
ATOM 2682 N N . PHE A 1 330 ? -17.951 38.236 20.996 1.00 37.41 330 PHE A N 1
ATOM 2683 C CA . PHE A 1 330 ? -17.514 37.969 19.625 1.00 37.41 330 PHE A CA 1
ATOM 2684 C C . PHE A 1 330 ? -18.647 37.503 18.703 1.00 37.41 330 PHE A C 1
ATOM 2686 O O . PHE A 1 330 ? -18.373 36.964 17.632 1.00 37.41 330 PHE A O 1
ATOM 2693 N N . ALA A 1 331 ? -19.909 37.740 19.081 1.00 38.19 331 ALA A N 1
ATOM 2694 C CA . ALA A 1 331 ? -21.038 37.574 18.171 1.00 38.19 331 ALA A CA 1
ATOM 2695 C C . ALA A 1 331 ? -20.714 38.281 16.841 1.00 38.19 331 ALA A C 1
ATOM 2697 O O . ALA A 1 331 ? -20.223 39.418 16.881 1.00 38.19 331 ALA A O 1
ATOM 2698 N N . PRO A 1 332 ? -20.925 37.629 15.681 1.00 36.34 332 PRO A N 1
ATOM 2699 C CA . PRO A 1 332 ? -20.487 38.172 14.408 1.00 36.34 332 PRO A CA 1
ATOM 2700 C C . PRO A 1 332 ? -21.103 39.560 14.235 1.00 36.34 332 PRO A C 1
ATOM 2702 O O . PRO A 1 332 ? -22.321 39.731 14.279 1.00 36.34 332 PRO A O 1
ATOM 2705 N N . LEU A 1 333 ? -20.248 40.573 14.093 1.00 36.97 333 LEU A N 1
ATOM 2706 C CA . LEU A 1 333 ? -20.670 41.876 13.603 1.00 36.97 333 LEU A CA 1
ATOM 2707 C C . LEU A 1 333 ? -21.119 41.643 12.161 1.00 36.97 333 LEU A C 1
ATOM 2709 O O . LEU A 1 333 ? -20.285 41.563 11.260 1.00 36.97 333 LEU A O 1
ATOM 2713 N N . ASP A 1 334 ? -22.424 41.451 11.967 1.00 35.69 334 ASP A N 1
ATOM 2714 C CA . ASP A 1 334 ? -23.027 41.248 10.654 1.00 35.69 334 ASP A CA 1
ATOM 2715 C C . ASP A 1 334 ? -22.509 42.309 9.670 1.00 35.69 334 ASP A C 1
ATOM 2717 O O . ASP A 1 334 ? -22.790 43.502 9.810 1.00 35.69 334 ASP A O 1
ATOM 2721 N N . GLY A 1 335 ? -21.760 41.862 8.657 1.00 37.72 335 GLY A N 1
ATOM 2722 C CA . GLY A 1 335 ? -21.539 42.637 7.436 1.00 37.72 335 GLY A CA 1
ATOM 2723 C C . GLY A 1 335 ? -20.103 42.957 7.017 1.00 37.72 335 GLY A C 1
ATOM 2724 O O . GLY A 1 335 ? -19.950 43.678 6.033 1.00 37.72 335 GLY A O 1
ATOM 2725 N N . THR A 1 336 ? -19.053 42.439 7.659 1.00 33.66 336 THR A N 1
ATOM 2726 C CA . THR A 1 336 ? -17.689 42.546 7.096 1.00 33.66 336 THR A CA 1
ATOM 2727 C C . THR A 1 336 ? -16.944 41.222 7.172 1.00 33.66 336 THR A C 1
ATOM 2729 O O . THR A 1 336 ? -16.657 40.739 8.262 1.00 33.66 336 THR A O 1
ATOM 2732 N N . GLU A 1 337 ? -16.628 40.665 6.001 1.00 35.19 337 GLU A N 1
ATOM 2733 C CA . GLU A 1 337 ? -15.851 39.440 5.788 1.00 35.19 337 GLU A CA 1
ATOM 2734 C C . GLU A 1 337 ? -14.492 39.496 6.502 1.00 35.19 337 GLU A C 1
ATOM 2736 O O . GLU A 1 337 ? -13.511 40.021 5.982 1.00 35.19 337 GLU A O 1
ATOM 2741 N N . TRP A 1 338 ? -14.446 38.941 7.710 1.00 30.20 338 TRP A N 1
ATOM 2742 C CA . TRP A 1 338 ? -13.243 38.441 8.365 1.00 30.20 338 TRP A CA 1
ATOM 2743 C C . TRP A 1 338 ? -13.619 37.075 8.941 1.00 30.20 338 TRP A C 1
ATOM 2745 O O . TRP A 1 338 ? -14.355 36.997 9.923 1.00 30.20 338 TRP A O 1
ATOM 2755 N N . ASN A 1 339 ? -13.169 35.996 8.294 1.00 28.84 339 ASN A N 1
ATOM 2756 C CA . ASN A 1 339 ? -13.454 34.620 8.705 1.00 28.84 339 ASN A CA 1
ATOM 2757 C C . ASN A 1 339 ? -12.714 34.280 10.010 1.00 28.84 339 ASN A C 1
ATOM 2759 O O . ASN A 1 339 ? -11.633 33.700 9.996 1.00 28.84 339 ASN A O 1
ATOM 2763 N N . PHE A 1 340 ? -13.319 34.635 11.142 1.00 28.20 340 PHE A N 1
ATOM 2764 C CA . PHE A 1 340 ? -13.118 33.950 12.413 1.00 28.20 340 PHE A CA 1
ATOM 2765 C C . PHE A 1 340 ? -14.299 33.000 12.611 1.00 28.20 340 PHE A C 1
ATOM 2767 O O . PHE A 1 340 ? -15.351 33.395 13.107 1.00 28.20 340 PHE A O 1
ATOM 2774 N N . THR A 1 341 ? -14.151 31.744 12.199 1.00 26.75 341 THR A N 1
ATOM 2775 C CA . THR A 1 341 ? -15.087 30.687 12.588 1.00 26.75 341 THR A CA 1
ATOM 2776 C C . THR A 1 341 ? -14.710 30.210 13.986 1.00 26.75 341 THR A C 1
ATOM 2778 O O . THR A 1 341 ? -13.784 29.425 14.161 1.00 26.75 341 THR A O 1
ATOM 2781 N N . CYS A 1 342 ? -15.409 30.730 14.994 1.00 27.86 342 CYS A N 1
ATOM 2782 C CA . CYS A 1 342 ? -15.497 30.110 16.310 1.00 27.86 342 CYS A CA 1
ATOM 2783 C C . CYS A 1 342 ? -16.696 29.155 16.247 1.00 27.86 342 CYS A C 1
ATOM 2785 O O . CYS A 1 342 ? -17.841 29.597 16.316 1.00 27.86 342 CYS A O 1
ATOM 2787 N N . SER A 1 343 ? -16.460 27.868 16.002 1.00 25.62 343 SER A N 1
ATOM 2788 C CA . SER A 1 343 ? -17.511 26.849 16.030 1.00 25.62 343 SER A CA 1
ATOM 2789 C C . SER A 1 343 ? -17.516 26.170 17.396 1.00 25.62 343 SER A C 1
ATOM 2791 O O . SER A 1 343 ? -16.762 25.235 17.631 1.00 25.62 343 SER A O 1
ATOM 2793 N N . CYS A 1 344 ? -18.377 26.643 18.298 1.00 26.38 344 CYS A N 1
ATOM 2794 C CA . CYS A 1 344 ? -18.867 25.831 19.410 1.00 26.38 344 CYS A CA 1
ATOM 2795 C C . CYS A 1 344 ? -20.126 25.099 18.923 1.00 26.38 344 CYS A C 1
ATOM 2797 O O . CYS A 1 344 ? -21.111 25.750 18.568 1.00 26.38 344 CYS A O 1
ATOM 2799 N N . LEU A 1 345 ? -20.110 23.767 18.890 1.00 28.67 345 LEU A N 1
ATOM 2800 C CA . LEU A 1 345 ? -21.327 22.961 18.778 1.00 28.67 345 LEU A CA 1
ATOM 2801 C C . LEU A 1 345 ? -21.596 22.306 20.136 1.00 28.67 345 LEU A C 1
ATOM 2803 O O . LEU A 1 345 ? -20.682 21.804 20.785 1.00 28.67 345 LEU A O 1
ATOM 2807 N N . ALA A 1 346 ? -22.846 22.468 20.569 1.00 29.27 346 ALA A N 1
ATOM 2808 C CA . ALA A 1 346 ? -23.391 22.150 21.885 1.00 29.27 346 ALA A CA 1
ATOM 2809 C C . ALA A 1 346 ? -23.590 20.654 22.141 1.00 29.27 346 ALA A C 1
ATOM 2811 O O . ALA A 1 346 ? -23.753 19.910 21.148 1.00 29.27 346 ALA A O 1
#